Protein AF-A0AAJ5VTJ0-F1 (afdb_monomer_lite)

pLDDT: mean 70.43, std 20.11, range [32.53, 96.56]

Organism: NCBI:txid3121372

Foldseek 3Di:
DDPVVVVLVVLVVQLVPDPALLSLVVSLVVLVVQLVVCVVVVPLLSNLSSLLSNLSSLQVNLVVVVVCVVVVLEDPDDDPPPVPPPPPDPPPPDDDDPPPCSPRDYCVNSPHDPVSNVSSNVSNVDDPVRNVVVSVVVSCCSVVPPDPPPPVPPPPPDDDDPPDPPPPDQDPLRVLVVLVVVVLVCVVVVNPPDVVSLVVCVVSQQWDDDPPDTHGHPVSCVSCPPNSVVSVCVVVVPDPPPVDDDDDDDDDDDDDDDDDDDDDDDDDDDPPPPPDPDQDDQADLVVLLVLLLVQLPDVVRHDLQVSCVVRSNHPPSVSSVVSCVVVVVPPVVVVVVVVVVVVVVVVVVVVVVVD

Radius of gyration: 32.46 Å; chains: 1; bounding box: 54×97×80 Å

Structure (mmCIF, N/CA/C/O backbone):
data_AF-A0AAJ5VTJ0-F1
#
_entry.id   AF-A0AAJ5VTJ0-F1
#
loop_
_atom_site.group_PDB
_atom_site.id
_atom_site.type_symbol
_atom_site.label_atom_id
_atom_site.label_alt_id
_atom_site.label_comp_id
_atom_site.label_asym_id
_atom_site.label_entity_id
_atom_site.label_seq_id
_atom_site.pdbx_PDB_ins_code
_atom_site.Cartn_x
_atom_site.Cartn_y
_atom_site.Cartn_z
_atom_site.occupancy
_atom_site.B_iso_or_equiv
_atom_site.auth_seq_id
_atom_site.auth_comp_id
_atom_site.auth_asym_id
_atom_site.auth_atom_id
_atom_site.pdbx_PDB_model_num
ATOM 1 N N . MET A 1 1 ? -20.746 -19.628 -2.184 1.00 48.91 1 MET A N 1
ATOM 2 C CA . MET A 1 1 ? -19.499 -18.935 -1.799 1.00 48.91 1 MET A CA 1
ATOM 3 C C . MET A 1 1 ? -19.874 -17.629 -1.126 1.00 48.91 1 MET A C 1
ATOM 5 O O . MET A 1 1 ? -20.786 -16.977 -1.619 1.00 48.91 1 MET A O 1
ATOM 9 N N . SER A 1 2 ? -19.251 -17.275 -0.000 1.00 67.88 2 SER A N 1
ATOM 10 C CA . SER A 1 2 ? -19.427 -15.939 0.580 1.00 67.88 2 SER A CA 1
ATOM 11 C C . SER A 1 2 ? -18.757 -14.893 -0.318 1.00 67.88 2 SER A C 1
ATOM 13 O O . SER A 1 2 ? -17.756 -15.185 -0.972 1.00 67.88 2 SER A O 1
ATOM 15 N N . THR A 1 3 ? -19.315 -13.686 -0.370 1.00 74.81 3 THR A N 1
ATOM 16 C CA . THR A 1 3 ? -18.855 -12.580 -1.231 1.00 74.81 3 THR A CA 1
ATOM 17 C C . THR A 1 3 ? -17.382 -12.218 -1.007 1.00 74.81 3 THR A C 1
ATOM 19 O O . THR A 1 3 ? -16.673 -11.930 -1.962 1.00 74.81 3 THR A O 1
ATOM 22 N N . GLU A 1 4 ? -16.894 -12.308 0.230 1.00 72.12 4 GLU A N 1
ATOM 23 C CA . GLU A 1 4 ? -15.489 -12.058 0.591 1.00 72.12 4 GLU A CA 1
ATOM 24 C C . GLU A 1 4 ? -14.503 -13.028 -0.071 1.00 72.12 4 GLU A C 1
ATOM 26 O O . GLU A 1 4 ? -13.467 -12.601 -0.574 1.00 72.12 4 GLU A O 1
ATOM 31 N N . LEU A 1 5 ? -14.825 -14.329 -0.088 1.00 74.19 5 LEU A N 1
ATOM 32 C CA . LEU A 1 5 ? -13.958 -15.337 -0.705 1.00 74.19 5 LEU A CA 1
ATOM 33 C C . LEU A 1 5 ? -13.878 -15.114 -2.218 1.00 74.19 5 LEU A C 1
ATOM 35 O O . LEU A 1 5 ? -12.794 -15.170 -2.785 1.00 74.19 5 LEU A O 1
ATOM 39 N N . ALA A 1 6 ? -15.002 -14.752 -2.843 1.00 78.62 6 ALA A N 1
ATOM 40 C CA . ALA A 1 6 ? -15.041 -14.429 -4.265 1.00 78.62 6 ALA A CA 1
ATOM 41 C C . ALA A 1 6 ? -14.176 -13.203 -4.616 1.00 78.62 6 ALA A C 1
ATOM 43 O O . ALA A 1 6 ? -13.497 -13.205 -5.638 1.00 78.62 6 ALA A O 1
ATOM 44 N N . LEU A 1 7 ? -14.159 -12.167 -3.767 1.00 80.38 7 L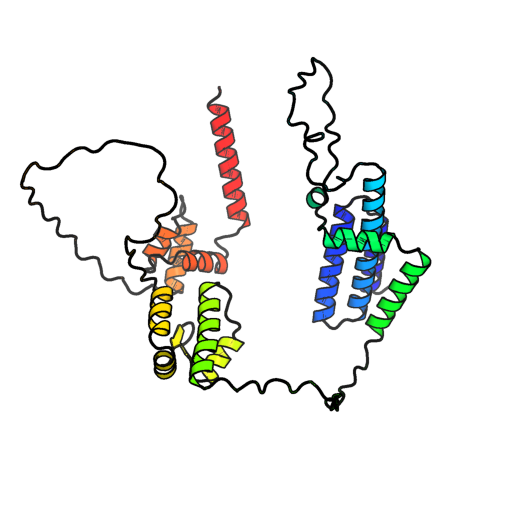EU A N 1
ATOM 45 C CA . LEU A 1 7 ? -13.312 -10.987 -3.977 1.00 80.38 7 LEU A CA 1
ATOM 46 C C . LEU A 1 7 ? -11.821 -11.305 -3.820 1.00 80.38 7 LEU A C 1
ATOM 48 O O . LEU A 1 7 ? -11.000 -10.795 -4.582 1.00 80.38 7 LEU A O 1
ATOM 52 N N . PHE A 1 8 ? -11.469 -12.147 -2.848 1.00 85.81 8 PHE A N 1
ATOM 53 C CA . PHE A 1 8 ? -10.091 -12.588 -2.650 1.00 85.81 8 PHE A CA 1
ATOM 54 C C . PHE A 1 8 ? -9.584 -13.435 -3.823 1.00 85.81 8 PHE A C 1
ATOM 56 O O . PHE A 1 8 ? -8.496 -13.175 -4.341 1.00 85.81 8 PHE A O 1
ATOM 63 N N . ASP A 1 9 ? -10.381 -14.398 -4.286 1.00 88.12 9 ASP A N 1
ATOM 64 C CA . ASP A 1 9 ? -10.035 -15.232 -5.438 1.00 88.12 9 ASP A CA 1
ATOM 65 C C . ASP A 1 9 ? -9.904 -14.383 -6.712 1.00 88.12 9 ASP A C 1
ATOM 67 O O . ASP A 1 9 ? -8.896 -14.480 -7.413 1.00 88.12 9 ASP A O 1
ATOM 71 N N . HIS A 1 10 ? -10.827 -13.442 -6.938 1.00 90.81 10 HIS A N 1
ATOM 72 C CA . HIS A 1 10 ? -10.733 -12.483 -8.040 1.00 90.81 10 HIS A CA 1
ATOM 73 C C . HIS A 1 10 ? -9.461 -11.622 -7.964 1.00 90.81 10 HIS A C 1
ATOM 75 O O . HIS A 1 10 ? -8.819 -11.363 -8.979 1.00 90.81 10 HIS A O 1
ATOM 81 N N . ALA A 1 11 ? -9.042 -11.189 -6.769 1.00 88.00 11 ALA A N 1
ATOM 82 C CA . ALA A 1 11 ? -7.793 -10.444 -6.604 1.00 88.00 11 ALA A CA 1
ATOM 83 C C . ALA A 1 11 ? -6.558 -11.292 -6.956 1.00 88.00 11 ALA A C 1
ATOM 85 O O . ALA A 1 11 ? -5.601 -10.773 -7.535 1.00 88.00 11 ALA A O 1
ATOM 86 N N . LYS A 1 12 ? -6.573 -12.597 -6.649 1.00 92.44 12 LYS A N 1
ATOM 87 C CA . LYS A 1 12 ? -5.507 -13.528 -7.051 1.00 92.44 12 LYS A CA 1
ATOM 88 C C . LYS A 1 12 ? -5.476 -13.732 -8.562 1.00 92.44 12 LYS A C 1
ATOM 90 O O . LYS A 1 12 ? -4.393 -13.714 -9.141 1.00 92.44 12 LYS A O 1
ATOM 95 N N . GLU A 1 13 ? -6.636 -13.898 -9.189 1.00 92.94 13 GLU A N 1
ATOM 96 C CA . GLU A 1 13 ? -6.764 -14.030 -10.643 1.00 92.94 13 GLU A CA 1
ATOM 97 C C . GLU A 1 13 ? -6.296 -12.763 -11.364 1.00 92.94 13 GLU A C 1
ATOM 99 O O . GLU A 1 13 ? -5.458 -12.841 -12.262 1.00 92.94 13 GLU A O 1
ATOM 104 N N . ALA A 1 14 ? -6.745 -11.589 -10.913 1.00 92.50 14 ALA A N 1
ATOM 105 C CA . ALA A 1 14 ? -6.300 -10.302 -11.438 1.00 92.50 14 ALA A CA 1
ATOM 106 C C . ALA A 1 14 ? -4.781 -10.131 -11.289 1.00 92.50 14 ALA A C 1
ATOM 108 O O . ALA A 1 14 ? -4.104 -9.701 -12.223 1.00 92.50 14 ALA A O 1
ATOM 109 N N . LEU A 1 15 ? -4.219 -10.525 -10.139 1.00 93.50 15 LEU A N 1
ATOM 110 C CA . LEU A 1 15 ? -2.776 -10.472 -9.936 1.00 93.50 15 LEU A CA 1
ATOM 111 C C . LEU A 1 15 ? -2.038 -11.438 -10.860 1.00 93.50 15 LEU A C 1
ATOM 113 O O . LEU A 1 15 ? -0.977 -11.079 -11.360 1.00 93.50 15 LEU A O 1
ATOM 117 N N . ALA A 1 16 ? -2.563 -12.638 -11.102 1.00 92.50 16 ALA A N 1
ATOM 118 C CA . ALA A 1 16 ? -1.975 -13.592 -12.038 1.00 92.50 16 ALA A CA 1
ATOM 119 C C . ALA A 1 16 ? -2.013 -13.063 -13.482 1.00 92.50 16 ALA A C 1
ATOM 121 O O . ALA A 1 16 ? -1.006 -13.176 -14.182 1.00 92.50 16 ALA A O 1
ATOM 122 N N . ALA A 1 17 ? -3.110 -12.412 -13.877 1.00 92.50 17 ALA A N 1
ATOM 123 C CA . ALA A 1 17 ? -3.314 -11.844 -15.208 1.00 92.50 17 ALA A CA 1
ATOM 124 C C . ALA A 1 17 ? -2.518 -10.555 -15.481 1.00 92.50 17 ALA A C 1
ATOM 126 O O . ALA A 1 17 ? -2.237 -10.270 -16.638 1.00 92.50 17 ALA A O 1
ATOM 127 N N . ALA A 1 18 ? -2.131 -9.794 -14.449 1.00 93.56 18 ALA A N 1
ATOM 128 C CA . ALA A 1 18 ? -1.399 -8.535 -14.617 1.00 93.56 18 ALA A CA 1
ATOM 129 C C . ALA A 1 18 ? -0.081 -8.727 -15.395 1.00 93.56 18 ALA A C 1
ATOM 131 O O . ALA A 1 18 ? 0.763 -9.533 -15.000 1.00 93.56 18 ALA A O 1
ATOM 132 N N . VAL A 1 19 ? 0.132 -7.982 -16.475 1.00 91.75 19 VAL A N 1
ATOM 133 C CA . VAL A 1 19 ? 1.361 -8.059 -17.295 1.00 91.75 19 VAL A CA 1
ATOM 134 C C . VAL A 1 19 ? 2.203 -6.797 -17.132 1.00 91.75 19 VAL A C 1
ATOM 136 O O . VAL A 1 19 ? 3.405 -6.812 -17.395 1.00 91.75 19 VAL A O 1
ATOM 139 N N . ARG A 1 20 ? 1.599 -5.705 -16.656 1.00 91.25 20 ARG A N 1
ATOM 140 C CA . ARG A 1 20 ? 2.258 -4.409 -16.509 1.00 91.25 20 ARG A CA 1
ATOM 141 C C . ARG A 1 20 ? 2.552 -4.046 -15.050 1.00 91.25 20 ARG A C 1
ATOM 143 O O . ARG A 1 20 ? 1.914 -4.526 -14.114 1.00 91.25 20 ARG A O 1
ATOM 150 N N . PHE A 1 21 ? 3.547 -3.176 -14.858 1.00 92.44 21 PHE A N 1
ATOM 151 C CA . PHE A 1 21 ? 3.988 -2.720 -13.533 1.00 92.44 21 PHE A CA 1
ATOM 152 C C . PHE A 1 21 ? 2.903 -1.935 -12.778 1.00 92.44 21 PHE A C 1
ATOM 154 O O . PHE A 1 21 ? 2.713 -2.143 -11.578 1.00 92.44 21 PHE A O 1
ATOM 161 N N . ASP A 1 22 ? 2.178 -1.070 -13.486 1.00 91.31 22 ASP A N 1
ATOM 162 C CA . ASP A 1 22 ? 1.078 -0.250 -12.965 1.00 91.31 22 ASP A CA 1
ATOM 163 C C . ASP A 1 22 ? -0.102 -1.105 -12.479 1.00 91.31 22 ASP A C 1
ATOM 165 O O . ASP A 1 22 ? -0.648 -0.848 -11.407 1.00 91.31 22 ASP A O 1
ATOM 169 N N . GLU A 1 23 ? -0.448 -2.170 -13.204 1.00 92.88 23 GLU A N 1
ATOM 170 C CA . GLU A 1 23 ? -1.486 -3.130 -12.806 1.00 92.88 23 GLU A CA 1
ATOM 171 C C . GLU A 1 23 ? -1.137 -3.821 -11.480 1.00 92.88 23 GLU A C 1
ATOM 173 O O . GLU A 1 23 ? -1.940 -3.829 -10.542 1.00 92.88 23 GLU A O 1
ATOM 178 N N . VAL A 1 24 ? 0.089 -4.348 -11.362 1.00 95.62 24 VAL A N 1
ATOM 179 C CA . VAL A 1 24 ? 0.566 -4.992 -10.125 1.00 95.62 24 VAL A CA 1
ATOM 180 C C . VAL A 1 24 ? 0.573 -3.998 -8.962 1.00 95.62 24 VAL A C 1
ATOM 182 O O . VAL A 1 24 ? 0.168 -4.336 -7.845 1.00 95.62 24 VAL A O 1
ATOM 185 N N . GLN A 1 25 ? 0.996 -2.756 -9.210 1.00 93.75 25 GLN A N 1
ATOM 186 C CA . GLN A 1 25 ? 1.012 -1.709 -8.194 1.00 93.75 25 GLN A CA 1
ATOM 187 C C . GLN A 1 25 ? -0.396 -1.289 -7.758 1.00 93.75 25 GLN A C 1
ATOM 189 O O . GLN A 1 25 ? -0.621 -1.078 -6.562 1.00 93.75 25 GLN A O 1
ATOM 194 N N . SER A 1 26 ? -1.343 -1.199 -8.690 1.00 94.38 26 SER A N 1
ATOM 195 C CA . SER A 1 26 ? -2.745 -0.890 -8.404 1.00 94.38 26 SER A CA 1
ATOM 196 C C . SER A 1 26 ? -3.363 -1.948 -7.486 1.00 94.38 26 SER A C 1
ATOM 198 O O . SER A 1 26 ? -3.898 -1.615 -6.425 1.00 94.38 26 SER A O 1
ATOM 200 N N . ILE A 1 27 ? -3.170 -3.234 -7.806 1.00 95.25 27 ILE A N 1
ATOM 201 C CA . ILE A 1 27 ? -3.651 -4.359 -6.987 1.00 95.25 27 ILE A CA 1
ATOM 202 C C . ILE A 1 27 ? -3.010 -4.340 -5.594 1.00 95.25 27 ILE A C 1
ATOM 204 O O . ILE A 1 27 ? -3.706 -4.465 -4.584 1.00 95.25 27 ILE A O 1
ATOM 208 N N . ARG A 1 28 ? -1.688 -4.133 -5.515 1.00 95.81 28 ARG A N 1
ATOM 209 C CA . ARG A 1 28 ? -0.970 -4.007 -4.237 1.00 95.81 28 ARG A CA 1
ATOM 210 C C . ARG A 1 28 ? -1.532 -2.866 -3.388 1.00 95.81 28 ARG A C 1
ATOM 212 O O . ARG A 1 28 ? -1.761 -3.056 -2.197 1.00 95.81 28 ARG A O 1
ATOM 219 N N . SER A 1 29 ? -1.759 -1.702 -3.989 1.00 95.06 29 SER A N 1
ATOM 220 C CA . SER A 1 29 ? -2.259 -0.512 -3.291 1.00 95.06 29 SER A CA 1
ATOM 221 C C . SER A 1 29 ? -3.693 -0.714 -2.794 1.00 95.06 29 SER A C 1
ATOM 223 O O . SER A 1 29 ? -4.004 -0.360 -1.658 1.00 95.06 29 SER A O 1
ATOM 225 N N . ALA A 1 30 ? -4.553 -1.355 -3.593 1.00 94.12 30 ALA A N 1
ATOM 226 C CA . ALA A 1 30 ? -5.897 -1.748 -3.172 1.00 94.12 30 ALA A CA 1
ATOM 227 C C . ALA A 1 30 ? -5.858 -2.735 -1.990 1.00 94.12 30 ALA A C 1
ATOM 229 O O . ALA A 1 30 ? -6.611 -2.589 -1.027 1.00 94.12 30 ALA A O 1
ATOM 230 N N . ALA A 1 31 ? -4.931 -3.697 -2.005 1.00 94.75 31 ALA A N 1
ATOM 231 C CA . ALA A 1 31 ? -4.741 -4.622 -0.893 1.00 94.75 31 ALA A CA 1
ATOM 232 C C . ALA A 1 31 ? -4.182 -3.928 0.368 1.00 94.75 31 ALA A C 1
ATOM 234 O O . ALA A 1 31 ? -4.598 -4.247 1.481 1.00 94.75 31 ALA A O 1
ATOM 235 N N . GLU A 1 32 ? -3.293 -2.936 0.236 1.00 96.25 32 GLU A N 1
ATOM 236 C CA . GLU A 1 32 ? -2.837 -2.111 1.369 1.00 96.25 32 GLU A CA 1
ATOM 237 C C . GLU A 1 32 ? -3.994 -1.333 2.012 1.00 96.25 32 GLU A C 1
ATOM 239 O O . GLU A 1 32 ? -4.108 -1.311 3.242 1.00 96.25 32 GLU A O 1
ATOM 244 N N . GLN A 1 33 ? -4.891 -0.768 1.199 1.00 95.44 33 GLN A N 1
ATOM 245 C CA . GLN A 1 33 ? -6.113 -0.123 1.685 1.00 95.44 33 GLN A CA 1
ATOM 246 C C . GLN A 1 33 ? -7.020 -1.130 2.402 1.00 95.44 33 GLN A C 1
ATOM 248 O O . GLN A 1 33 ? -7.423 -0.889 3.540 1.00 95.44 33 GLN A O 1
ATOM 253 N N . ALA A 1 34 ? -7.277 -2.292 1.794 1.00 92.69 34 ALA A N 1
ATOM 254 C CA . ALA A 1 34 ? -8.071 -3.359 2.402 1.00 92.69 34 ALA A CA 1
ATOM 255 C C . ALA A 1 34 ? -7.497 -3.803 3.757 1.00 92.69 34 ALA A C 1
ATOM 257 O O . ALA A 1 34 ? -8.237 -3.947 4.728 1.00 92.69 34 ALA A O 1
ATOM 258 N N . LYS A 1 35 ? -6.169 -3.934 3.869 1.00 94.38 35 LYS A N 1
ATOM 259 C CA . LYS A 1 35 ? -5.486 -4.253 5.130 1.00 94.38 35 LYS A CA 1
ATOM 260 C C . LYS A 1 35 ? -5.685 -3.167 6.190 1.00 94.38 35 LYS A C 1
ATOM 262 O O . LYS A 1 35 ? -5.868 -3.487 7.367 1.00 94.38 35 LYS A O 1
ATOM 267 N N . ALA A 1 36 ? -5.626 -1.894 5.801 1.00 95.62 36 ALA A N 1
ATOM 268 C CA . ALA A 1 36 ? -5.857 -0.777 6.713 1.00 95.62 36 ALA A CA 1
ATOM 269 C C . ALA A 1 36 ? -7.300 -0.779 7.242 1.00 95.62 36 ALA A C 1
ATOM 271 O O . ALA A 1 36 ? -7.503 -0.681 8.454 1.00 95.62 36 ALA A O 1
ATOM 272 N N . TYR A 1 37 ? -8.287 -0.990 6.367 1.00 91.81 37 TYR A N 1
ATOM 273 C CA . TYR A 1 37 ? -9.689 -1.140 6.766 1.00 91.81 37 TYR A CA 1
ATOM 274 C C . TYR A 1 37 ? -9.905 -2.354 7.670 1.00 91.81 37 TYR A C 1
ATOM 276 O O . TYR A 1 37 ? -10.509 -2.218 8.732 1.00 91.81 37 TYR A O 1
ATOM 284 N N . ALA A 1 38 ? -9.332 -3.507 7.320 1.00 91.88 38 ALA A N 1
ATOM 285 C CA . ALA A 1 38 ? -9.389 -4.718 8.132 1.00 91.88 38 ALA A CA 1
ATOM 286 C C . ALA A 1 38 ? -8.819 -4.495 9.543 1.00 91.88 38 ALA A C 1
ATOM 288 O O . ALA A 1 38 ? -9.363 -4.981 10.533 1.00 91.88 38 ALA A O 1
ATOM 289 N N . ARG A 1 39 ? -7.752 -3.692 9.666 1.00 92.44 39 ARG A N 1
ATOM 290 C CA . ARG A 1 39 ? -7.183 -3.305 10.964 1.00 92.44 39 ARG A CA 1
ATOM 291 C C . ARG A 1 39 ? -8.141 -2.460 11.799 1.00 92.44 39 ARG A C 1
ATOM 293 O O . ARG A 1 39 ? -8.231 -2.692 13.003 1.00 92.44 39 ARG A O 1
ATOM 300 N N . ILE A 1 40 ? -8.837 -1.506 11.184 1.00 91.69 40 ILE A N 1
ATOM 301 C CA . ILE A 1 40 ? -9.833 -0.664 11.865 1.00 91.69 40 ILE A CA 1
ATOM 302 C C . ILE A 1 40 ? -11.039 -1.515 12.291 1.00 91.69 40 ILE A C 1
ATOM 304 O O . ILE A 1 40 ? -11.467 -1.438 13.440 1.00 91.69 40 ILE A O 1
ATOM 308 N N . ALA A 1 41 ? -11.522 -2.383 11.400 1.00 91.00 41 ALA A N 1
ATOM 309 C CA . ALA A 1 41 ? -12.643 -3.292 11.640 1.00 91.00 41 ALA A CA 1
ATOM 310 C C . ALA A 1 41 ? -12.305 -4.476 12.568 1.00 91.00 41 ALA A C 1
ATOM 312 O O . ALA A 1 41 ? -13.199 -5.216 12.967 1.00 91.00 41 ALA A O 1
ATOM 313 N N . ARG A 1 42 ? -11.022 -4.662 12.921 1.00 91.38 42 ARG A N 1
ATOM 314 C CA . ARG A 1 42 ? -10.495 -5.833 13.648 1.00 91.38 42 ARG A CA 1
ATOM 315 C C . ARG A 1 42 ? -10.803 -7.171 12.961 1.00 91.38 42 ARG A C 1
ATOM 317 O O . ARG A 1 42 ? -10.838 -8.211 13.616 1.00 91.38 42 ARG A O 1
ATOM 324 N N . ASP A 1 43 ? -10.956 -7.154 11.642 1.00 91.88 43 ASP A N 1
ATOM 325 C CA . ASP A 1 43 ? -11.144 -8.351 10.831 1.00 91.88 43 ASP A CA 1
ATOM 326 C C . ASP A 1 43 ? -9.782 -8.967 10.488 1.00 91.88 43 ASP A C 1
ATOM 328 O O . ASP A 1 43 ? -9.053 -8.500 9.611 1.00 91.88 43 ASP A O 1
ATOM 332 N N . ARG A 1 44 ? -9.409 -10.035 11.199 1.00 90.31 44 ARG A N 1
ATOM 333 C CA . ARG A 1 44 ? -8.137 -10.733 10.959 1.00 90.31 44 ARG A CA 1
ATOM 334 C C . ARG A 1 44 ? -8.122 -11.539 9.673 1.00 90.31 44 ARG A C 1
ATOM 336 O O . ARG A 1 44 ? -7.047 -11.709 9.105 1.00 90.31 44 ARG A O 1
ATOM 343 N N . LYS A 1 45 ? -9.272 -12.041 9.227 1.00 92.12 45 LYS A N 1
ATOM 344 C CA . LYS A 1 45 ? -9.347 -12.842 8.008 1.00 92.12 45 LYS A CA 1
ATOM 345 C C . LYS A 1 45 ? -9.076 -11.946 6.807 1.00 92.12 45 LYS A C 1
ATOM 347 O O . LYS A 1 45 ? -8.136 -12.213 6.066 1.00 92.12 45 LYS A O 1
ATOM 352 N N . MET A 1 46 ? -9.776 -10.815 6.723 1.00 91.19 46 MET A N 1
ATOM 353 C CA . MET A 1 46 ? -9.533 -9.802 5.696 1.00 91.19 46 MET A CA 1
ATOM 354 C C . MET A 1 46 ? -8.102 -9.246 5.771 1.00 91.19 46 MET A C 1
ATOM 356 O O . MET A 1 46 ? -7.474 -8.996 4.744 1.00 91.19 46 MET A O 1
ATOM 360 N N . MET A 1 47 ? -7.540 -9.097 6.976 1.00 93.12 47 MET A N 1
ATOM 361 C CA . MET A 1 47 ? -6.150 -8.664 7.151 1.00 93.12 47 MET A CA 1
ATOM 362 C C . MET A 1 47 ? -5.142 -9.694 6.623 1.00 93.12 47 MET A C 1
ATOM 364 O O . MET A 1 47 ? -4.155 -9.309 5.993 1.00 93.12 47 MET A O 1
ATOM 368 N N . ALA A 1 48 ? -5.379 -10.984 6.879 1.00 93.88 48 ALA A N 1
ATOM 369 C CA . ALA A 1 48 ? -4.544 -12.081 6.404 1.00 93.88 48 ALA A CA 1
ATOM 370 C C . ALA A 1 48 ? -4.636 -12.229 4.875 1.00 93.88 48 ALA A C 1
ATOM 372 O O . ALA A 1 48 ? -3.601 -12.312 4.214 1.00 93.88 48 ALA A O 1
ATOM 373 N N . ASP A 1 49 ? -5.849 -12.154 4.322 1.00 94.00 49 ASP A N 1
ATOM 374 C CA . ASP A 1 49 ? -6.124 -12.163 2.881 1.00 94.00 49 ASP A CA 1
ATOM 375 C C . ASP A 1 49 ? -5.409 -11.003 2.173 1.00 94.00 49 ASP A C 1
ATOM 377 O O . ASP A 1 49 ? -4.625 -11.211 1.247 1.00 94.00 49 ASP A O 1
ATOM 381 N N . ALA A 1 50 ? -5.585 -9.773 2.660 1.00 94.62 50 ALA A N 1
ATOM 382 C CA . ALA A 1 50 ? -4.920 -8.603 2.097 1.00 94.62 50 ALA A CA 1
ATOM 383 C C . ALA A 1 50 ? -3.387 -8.700 2.190 1.00 94.62 50 ALA A C 1
ATOM 385 O O . ALA A 1 50 ? -2.676 -8.339 1.252 1.00 94.62 50 ALA A O 1
ATOM 386 N N . GLN A 1 51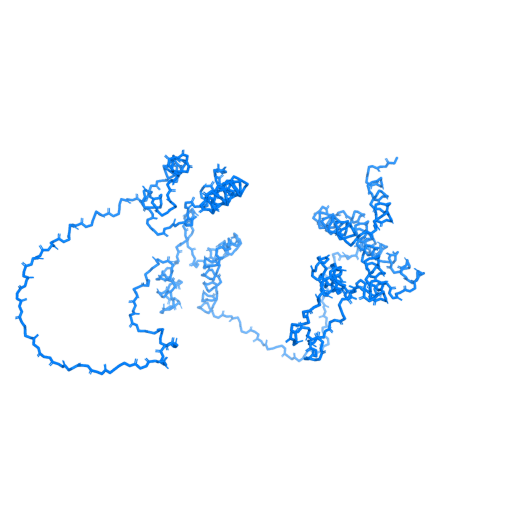 ? -2.851 -9.213 3.302 1.00 95.88 51 GLN A N 1
ATOM 387 C CA . GLN A 1 51 ? -1.410 -9.395 3.476 1.00 95.88 51 GLN A CA 1
ATOM 388 C C . GLN A 1 51 ? -0.821 -10.425 2.504 1.00 95.88 51 GLN A C 1
ATOM 390 O O . GLN A 1 51 ? 0.291 -10.224 2.014 1.00 95.88 51 GLN A O 1
ATOM 395 N N . GLU A 1 52 ? -1.557 -11.494 2.210 1.00 95.88 52 GLU A N 1
ATOM 396 C CA . GLU A 1 52 ? -1.178 -12.491 1.209 1.00 95.88 52 GLU A CA 1
ATOM 397 C C . GLU A 1 52 ? -1.133 -11.886 -0.201 1.00 95.88 52 GLU A C 1
ATOM 399 O O . GLU A 1 52 ? -0.141 -12.071 -0.909 1.00 95.88 52 GLU A O 1
ATOM 404 N N . ILE A 1 53 ? -2.143 -11.093 -0.587 1.00 96.44 53 ILE A N 1
ATOM 405 C CA . ILE A 1 53 ? -2.153 -10.393 -1.883 1.00 96.44 53 ILE A CA 1
ATOM 406 C C . ILE A 1 53 ? -0.973 -9.423 -1.997 1.00 96.44 53 ILE A C 1
ATOM 408 O O . ILE A 1 53 ? -0.283 -9.428 -3.015 1.00 96.44 53 ILE A O 1
ATOM 412 N N . ILE A 1 54 ? -0.689 -8.635 -0.952 1.00 96.25 54 ILE A N 1
ATOM 413 C CA . ILE A 1 54 ? 0.458 -7.711 -0.941 1.00 96.25 54 ILE A CA 1
ATOM 414 C C . ILE A 1 54 ? 1.767 -8.480 -1.144 1.00 96.25 54 ILE A C 1
ATOM 416 O O . ILE A 1 54 ? 2.574 -8.090 -1.984 1.00 96.25 54 ILE A O 1
ATOM 420 N N . ALA A 1 55 ? 1.977 -9.576 -0.408 1.00 96.12 55 ALA A N 1
ATOM 421 C CA . ALA A 1 55 ? 3.203 -10.366 -0.508 1.00 96.12 55 ALA A CA 1
ATOM 422 C C . ALA A 1 55 ? 3.395 -10.951 -1.916 1.00 96.12 55 ALA A C 1
ATOM 424 O O . ALA A 1 55 ? 4.486 -10.865 -2.481 1.00 96.12 55 ALA A O 1
ATOM 425 N N . ARG A 1 56 ? 2.330 -11.496 -2.515 1.00 96.50 56 ARG A N 1
ATOM 426 C CA . ARG A 1 56 ? 2.376 -12.027 -3.885 1.00 96.50 56 ARG A CA 1
ATOM 427 C C . ARG A 1 56 ? 2.585 -10.933 -4.927 1.00 96.50 56 ARG A C 1
ATOM 429 O O . ARG A 1 56 ? 3.359 -11.134 -5.861 1.00 96.50 56 ARG A O 1
ATOM 436 N N . ALA A 1 57 ? 1.954 -9.772 -4.758 1.00 96.56 57 ALA A N 1
ATOM 437 C CA . ALA A 1 57 ? 2.137 -8.639 -5.657 1.00 96.56 57 ALA A CA 1
ATOM 438 C C . ALA A 1 57 ? 3.573 -8.104 -5.603 1.00 96.56 57 ALA A C 1
ATOM 440 O O . ALA A 1 57 ? 4.173 -7.856 -6.645 1.00 96.56 57 ALA A O 1
ATOM 441 N N . GLU A 1 58 ? 4.164 -8.003 -4.408 1.00 95.94 58 GLU A N 1
ATOM 442 C CA . GLU A 1 58 ? 5.572 -7.625 -4.243 1.00 95.94 58 GLU A CA 1
ATOM 443 C C . GLU A 1 58 ? 6.517 -8.646 -4.887 1.00 95.94 58 GLU A C 1
ATOM 445 O O . GLU A 1 58 ? 7.471 -8.251 -5.559 1.00 95.94 58 GLU A O 1
ATOM 450 N N . ARG A 1 59 ? 6.239 -9.949 -4.762 1.00 96.00 59 ARG A N 1
ATOM 451 C CA . ARG A 1 59 ? 7.033 -10.983 -5.437 1.00 96.00 59 ARG A CA 1
ATOM 452 C C . ARG A 1 59 ? 6.946 -10.875 -6.956 1.00 96.00 59 ARG A C 1
ATOM 454 O O . ARG A 1 59 ? 7.982 -10.842 -7.616 1.00 96.00 59 ARG A O 1
ATOM 461 N N . LYS A 1 60 ? 5.732 -10.777 -7.507 1.00 95.69 60 LYS A N 1
ATOM 462 C CA . LYS A 1 60 ? 5.514 -10.631 -8.953 1.00 95.69 60 LYS A CA 1
ATOM 463 C C . LYS A 1 60 ? 6.207 -9.382 -9.494 1.00 95.69 60 LYS A C 1
ATOM 465 O O . LYS A 1 60 ? 6.935 -9.465 -10.480 1.00 95.69 60 LYS A O 1
ATOM 470 N N . LEU A 1 61 ? 6.070 -8.259 -8.789 1.00 95.00 61 LEU A N 1
ATOM 471 C CA . LEU A 1 61 ? 6.775 -7.021 -9.104 1.00 95.00 61 LEU A CA 1
ATOM 472 C C . LEU A 1 61 ? 8.296 -7.233 -9.138 1.00 95.00 61 LEU A C 1
ATOM 474 O O . LEU A 1 61 ? 8.970 -6.770 -10.053 1.00 95.00 61 LEU A O 1
ATOM 478 N N . GLY A 1 62 ? 8.846 -7.962 -8.166 1.00 94.38 62 GLY A N 1
ATOM 479 C CA . GLY A 1 62 ? 10.270 -8.279 -8.101 1.00 94.38 62 GLY A CA 1
ATOM 480 C C . GLY A 1 62 ? 10.765 -9.128 -9.270 1.00 94.38 62 GLY A C 1
ATOM 481 O O . GLY A 1 62 ? 11.846 -8.857 -9.793 1.00 94.38 62 GLY A O 1
ATOM 482 N N . ILE A 1 63 ? 9.973 -10.114 -9.703 1.00 94.88 63 ILE A N 1
ATOM 483 C CA . ILE A 1 63 ? 10.271 -10.948 -10.877 1.00 94.88 63 ILE A CA 1
ATOM 484 C C . ILE A 1 63 ? 10.318 -10.070 -12.132 1.00 94.88 63 ILE A C 1
ATOM 486 O O . ILE A 1 63 ? 11.317 -10.088 -12.849 1.00 94.88 63 ILE A O 1
ATOM 490 N N . MET A 1 64 ? 9.300 -9.228 -12.340 1.00 94.12 64 MET A N 1
ATOM 491 C CA . MET A 1 64 ? 9.233 -8.313 -13.487 1.00 94.12 64 MET A CA 1
ATOM 492 C C . MET A 1 64 ? 10.397 -7.314 -13.500 1.00 94.12 64 MET A C 1
ATOM 494 O O . MET A 1 64 ? 10.998 -7.068 -14.541 1.00 94.12 64 MET A O 1
ATOM 498 N N . LEU A 1 65 ? 10.769 -6.766 -12.338 1.00 93.06 65 LEU A N 1
ATOM 499 C CA . LEU A 1 65 ? 11.911 -5.855 -12.217 1.00 93.06 65 LEU A CA 1
ATOM 500 C C . LEU A 1 65 ? 13.243 -6.546 -12.524 1.00 93.06 65 LEU A C 1
ATOM 502 O O . LEU A 1 65 ? 14.130 -5.936 -13.117 1.00 93.06 65 LEU A O 1
ATOM 506 N N . ARG A 1 66 ? 13.409 -7.805 -12.102 1.00 91.62 66 ARG A N 1
ATOM 507 C CA . ARG A 1 66 ? 14.611 -8.596 -12.396 1.00 91.62 66 ARG A CA 1
ATOM 508 C C . ARG A 1 66 ? 14.703 -8.942 -13.877 1.00 91.62 66 ARG A C 1
ATOM 510 O O . ARG A 1 66 ? 15.790 -8.819 -14.432 1.00 91.62 66 ARG A O 1
ATOM 517 N N . GLN A 1 67 ? 13.583 -9.296 -14.503 1.00 91.69 67 GLN A N 1
ATOM 518 C CA . GLN A 1 67 ? 13.506 -9.530 -15.943 1.00 91.69 67 GLN A CA 1
ATOM 519 C C . GLN A 1 67 ? 13.858 -8.258 -16.724 1.00 91.69 67 GLN A C 1
ATOM 521 O O . GLN A 1 67 ? 14.820 -8.266 -17.480 1.00 91.69 67 GLN A O 1
ATOM 526 N N . ALA A 1 68 ? 13.205 -7.128 -16.428 1.00 88.69 68 ALA A N 1
ATOM 527 C CA . ALA A 1 68 ? 13.505 -5.845 -17.071 1.00 88.69 68 ALA A CA 1
ATOM 528 C C . ALA A 1 68 ? 14.967 -5.399 -16.878 1.00 88.69 68 ALA A C 1
ATOM 530 O O . ALA A 1 68 ? 15.557 -4.774 -17.757 1.00 88.69 68 ALA A O 1
ATOM 531 N N . LYS A 1 69 ? 15.579 -5.731 -15.733 1.00 87.69 69 LYS A N 1
ATOM 532 C CA . LYS A 1 69 ? 17.009 -5.497 -15.493 1.00 87.69 69 LYS A CA 1
ATOM 533 C C . LYS A 1 69 ? 17.904 -6.425 -16.324 1.00 87.69 69 LYS A C 1
ATOM 535 O O . LYS A 1 69 ? 18.948 -5.973 -16.785 1.00 87.69 69 LYS A O 1
ATOM 540 N N . GLY A 1 70 ? 17.524 -7.693 -16.485 1.00 86.19 70 GLY A N 1
ATOM 541 C CA . GLY A 1 70 ? 18.223 -8.663 -17.335 1.00 86.19 70 GLY A CA 1
ATOM 542 C C . GLY A 1 70 ? 18.171 -8.287 -18.817 1.00 86.19 70 GLY A C 1
ATOM 543 O O . GLY A 1 70 ? 19.184 -8.388 -19.499 1.00 86.19 70 GLY A O 1
ATOM 544 N N . ASP A 1 71 ? 17.035 -7.749 -19.259 1.00 86.38 71 ASP A N 1
ATOM 545 C CA . ASP A 1 71 ? 16.795 -7.295 -20.635 1.00 86.38 71 ASP A CA 1
ATOM 546 C C . ASP A 1 71 ? 17.428 -5.920 -20.936 1.00 86.38 71 ASP A C 1
ATOM 548 O O . ASP A 1 71 ? 17.321 -5.407 -22.045 1.00 86.38 71 ASP A O 1
ATOM 552 N N . GLY A 1 72 ? 18.074 -5.287 -19.947 1.00 82.94 72 GLY A N 1
ATOM 553 C CA . GLY A 1 72 ? 18.698 -3.967 -20.093 1.00 82.94 72 GLY A CA 1
ATOM 554 C C . GLY A 1 72 ? 17.715 -2.791 -20.166 1.00 82.94 72 GLY A C 1
ATOM 555 O O . GLY A 1 72 ? 18.147 -1.654 -20.338 1.00 82.94 72 GLY A O 1
ATOM 556 N N . LEU A 1 73 ? 16.415 -3.040 -19.983 1.00 82.06 73 LEU A N 1
ATOM 557 C CA . LEU A 1 73 ? 15.354 -2.031 -20.048 1.00 82.06 73 LEU A CA 1
ATOM 558 C C . LEU A 1 73 ? 15.305 -1.130 -18.806 1.00 82.06 73 LEU A C 1
ATOM 560 O O . LEU A 1 73 ? 14.797 -0.014 -18.878 1.00 82.06 73 LEU A O 1
ATOM 564 N N . LEU A 1 74 ? 15.821 -1.600 -17.665 1.00 80.62 74 LEU A N 1
ATOM 565 C CA . LEU A 1 74 ? 15.856 -0.842 -16.413 1.00 80.62 74 LEU A CA 1
ATOM 566 C C . LEU A 1 74 ? 17.207 -0.138 -16.222 1.00 80.62 74 LEU A C 1
ATOM 568 O O . LEU A 1 74 ? 18.263 -0.779 -16.229 1.00 80.62 74 LEU A O 1
ATOM 572 N N . SER A 1 75 ? 17.175 1.168 -15.948 1.00 76.44 75 SER A N 1
ATOM 573 C CA . SER A 1 75 ? 18.379 1.949 -15.641 1.00 76.44 75 SER A CA 1
ATOM 574 C C . SER A 1 75 ? 19.137 1.358 -14.446 1.00 76.44 75 SER A C 1
ATOM 576 O O . SER A 1 75 ? 18.584 1.171 -13.359 1.00 76.44 75 SER A O 1
ATOM 578 N N . GLN A 1 76 ? 20.430 1.065 -14.629 1.00 63.53 76 GLN A N 1
ATOM 579 C CA . GLN A 1 76 ? 21.233 0.360 -13.621 1.00 63.53 76 GLN A CA 1
ATOM 580 C C . GLN A 1 76 ? 21.560 1.189 -12.373 1.00 63.53 76 GLN A C 1
ATOM 582 O O . GLN A 1 76 ? 22.059 0.628 -11.401 1.00 63.53 76 GLN A O 1
ATOM 587 N N . GLY A 1 77 ? 21.236 2.486 -12.360 1.00 56.22 77 GLY A N 1
ATOM 588 C CA . GLY A 1 77 ? 21.474 3.360 -11.217 1.00 56.22 77 GLY A CA 1
ATOM 589 C C . GLY A 1 77 ? 22.966 3.542 -10.927 1.00 56.22 77 GLY A C 1
ATOM 590 O O . GLY A 1 77 ? 23.607 2.733 -10.266 1.00 56.22 77 GLY A O 1
ATOM 591 N N . GLY A 1 78 ? 23.511 4.668 -11.366 1.00 50.69 78 GLY A N 1
ATOM 592 C CA . GLY A 1 78 ? 24.856 5.132 -11.047 1.00 50.69 78 GLY A CA 1
ATOM 593 C C . GLY A 1 78 ? 24.921 6.638 -11.270 1.00 50.69 78 GLY A C 1
ATOM 594 O O . GLY A 1 78 ? 24.088 7.186 -11.992 1.00 50.69 78 GLY A O 1
ATOM 595 N N . ARG A 1 79 ? 25.896 7.322 -10.655 1.00 41.88 79 ARG A N 1
ATOM 596 C CA . ARG A 1 79 ? 26.289 8.661 -11.124 1.00 41.88 79 ARG A CA 1
ATOM 597 C C . ARG A 1 79 ? 26.577 8.502 -12.621 1.00 41.88 79 ARG A C 1
ATOM 599 O O . ARG A 1 79 ? 27.286 7.543 -12.937 1.00 41.88 79 ARG A O 1
ATOM 606 N N . PRO A 1 80 ? 26.030 9.334 -13.526 1.00 42.94 80 PRO A N 1
ATOM 607 C CA . PRO A 1 80 ? 26.426 9.244 -14.922 1.00 42.94 80 PRO A CA 1
ATOM 608 C C . PRO A 1 80 ? 27.953 9.315 -14.935 1.00 42.94 80 PRO A C 1
ATOM 610 O O . PRO A 1 80 ? 28.532 10.283 -14.436 1.00 42.94 80 PRO A O 1
ATOM 613 N N . SER A 1 81 ? 28.615 8.244 -15.391 1.00 39.41 81 SER A N 1
ATOM 614 C CA . SER A 1 81 ? 29.991 8.414 -15.840 1.00 39.41 81 SER A CA 1
ATOM 615 C C . SER A 1 81 ? 29.894 9.495 -16.903 1.00 39.41 81 SER A C 1
ATOM 617 O O . SER A 1 81 ? 29.018 9.412 -17.767 1.00 39.41 81 SER A O 1
ATOM 619 N N . ALA A 1 82 ? 30.746 10.511 -16.825 1.00 45.00 82 ALA A N 1
ATOM 620 C CA . ALA A 1 82 ? 30.838 11.528 -17.865 1.0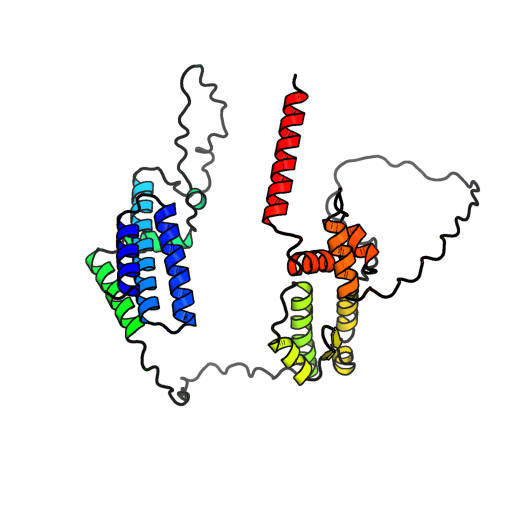0 45.00 82 ALA A CA 1
ATOM 621 C C . ALA A 1 82 ? 31.068 10.904 -19.263 1.00 45.00 82 ALA A C 1
ATOM 623 O O . ALA A 1 82 ? 30.836 11.560 -20.265 1.00 45.00 82 ALA A O 1
ATOM 624 N N . GLU A 1 83 ? 31.441 9.619 -19.339 1.00 43.06 83 GLU A N 1
ATOM 625 C CA . GLU A 1 83 ? 31.552 8.840 -20.579 1.00 43.06 83 GLU A CA 1
ATOM 626 C C . GLU A 1 83 ? 30.224 8.292 -21.135 1.00 43.06 83 GLU A C 1
ATOM 628 O O . GLU A 1 83 ? 30.209 7.800 -22.255 1.00 43.06 83 GLU A O 1
ATOM 633 N N . ARG A 1 84 ? 29.113 8.313 -20.381 1.00 42.66 84 ARG A N 1
ATOM 634 C CA . ARG A 1 84 ? 27.788 7.842 -20.855 1.00 42.66 84 ARG A CA 1
ATOM 635 C C . ARG A 1 84 ? 26.688 8.891 -20.767 1.00 42.66 84 ARG A C 1
ATOM 637 O O . ARG A 1 84 ? 25.530 8.593 -21.050 1.00 42.66 84 ARG A O 1
ATOM 644 N N . SER A 1 85 ? 27.015 10.114 -20.358 1.00 38.84 85 SER A N 1
ATOM 645 C CA . SER A 1 85 ? 26.169 11.237 -20.731 1.00 38.84 85 SER A CA 1
ATOM 646 C C . SER A 1 85 ? 26.379 11.465 -22.221 1.00 38.84 85 SER A C 1
ATOM 648 O O . SER A 1 85 ? 27.421 11.991 -22.607 1.00 38.84 85 SER A O 1
ATOM 650 N N . ASN A 1 86 ? 25.382 11.133 -23.038 1.00 44.25 86 ASN A N 1
ATOM 651 C CA . ASN A 1 86 ? 25.222 11.659 -24.398 1.00 44.25 86 ASN A CA 1
ATOM 652 C C . ASN A 1 86 ? 24.935 13.181 -24.349 1.00 44.25 86 ASN A C 1
ATOM 654 O O . ASN A 1 86 ? 23.968 13.678 -24.909 1.00 44.25 86 ASN A O 1
ATOM 658 N N . VAL A 1 87 ? 25.752 13.917 -23.593 1.00 42.25 87 VAL A N 1
ATOM 659 C CA . VAL A 1 87 ? 25.815 15.381 -23.497 1.00 42.25 87 VAL A CA 1
ATOM 660 C C . VAL A 1 87 ? 27.234 15.813 -23.886 1.00 42.25 87 VAL A C 1
ATOM 662 O O . VAL A 1 87 ? 27.830 16.708 -23.300 1.00 42.25 87 VAL A O 1
ATOM 665 N N . SER A 1 88 ? 27.810 15.115 -24.861 1.00 41.91 88 SER A N 1
ATOM 666 C CA . SER A 1 88 ? 28.958 15.570 -25.639 1.00 41.91 88 SER A CA 1
ATOM 667 C C . SER A 1 88 ? 28.714 15.073 -27.059 1.00 41.91 88 SER A C 1
ATOM 669 O O . SER A 1 88 ? 28.460 13.886 -27.218 1.00 41.91 88 SER A O 1
ATOM 671 N N . GLU A 1 89 ? 28.797 15.979 -28.032 1.00 37.19 89 GLU A N 1
ATOM 672 C CA . GLU A 1 89 ? 28.553 15.806 -29.476 1.00 37.19 89 GLU A CA 1
ATOM 673 C C . GLU A 1 89 ? 27.080 15.957 -29.926 1.00 37.19 89 GLU A C 1
ATOM 675 O O . GLU A 1 89 ? 26.229 15.125 -29.604 1.00 37.19 89 GLU A O 1
ATOM 680 N N . PRO A 1 90 ? 26.748 16.988 -30.730 1.00 37.75 90 PRO A N 1
ATOM 681 C CA . PRO A 1 90 ? 25.631 16.889 -31.651 1.00 37.75 90 PRO A CA 1
ATOM 682 C C . PRO A 1 90 ? 26.063 15.933 -32.767 1.00 37.75 90 PRO A C 1
ATOM 684 O O . PRO A 1 90 ? 26.597 16.369 -33.789 1.00 37.75 90 PRO A O 1
ATOM 687 N N . GLU A 1 91 ? 25.840 14.628 -32.591 1.00 39.62 91 GLU A N 1
ATOM 688 C CA . GLU A 1 91 ? 25.778 13.738 -33.747 1.00 39.62 91 GLU A CA 1
ATOM 689 C C . GLU A 1 91 ? 24.573 14.174 -34.574 1.00 39.62 91 GLU A C 1
ATOM 691 O O . GLU A 1 91 ? 23.419 13.808 -34.355 1.00 39.62 91 GLU A O 1
ATOM 696 N N . THR A 1 92 ? 24.881 15.057 -35.515 1.00 38.88 92 THR A N 1
ATOM 697 C CA . THR A 1 92 ? 24.039 15.413 -36.639 1.00 38.88 92 THR A CA 1
ATOM 698 C C . THR A 1 92 ? 24.018 14.171 -37.526 1.00 38.88 92 THR A C 1
ATOM 700 O O . THR A 1 92 ? 24.767 14.069 -38.493 1.00 38.88 92 THR A O 1
ATOM 703 N N . GLY A 1 93 ? 23.237 13.170 -37.117 1.00 32.53 93 GLY A N 1
ATOM 704 C CA . GLY A 1 93 ? 22.890 12.031 -37.949 1.00 32.53 93 GLY A CA 1
ATOM 705 C C . GLY A 1 93 ? 22.018 12.548 -39.079 1.00 32.53 93 GLY A C 1
ATOM 706 O O . GLY A 1 93 ? 20.873 12.936 -38.859 1.00 32.53 93 GLY A O 1
ATOM 707 N N . ALA A 1 94 ? 22.614 12.641 -40.262 1.00 39.31 94 ALA A N 1
ATOM 708 C CA . ALA A 1 94 ? 21.912 12.927 -41.494 1.00 39.31 94 ALA A CA 1
ATOM 709 C C . ALA A 1 94 ? 20.793 11.897 -41.719 1.00 39.31 94 ALA A C 1
ATOM 711 O O . ALA A 1 94 ? 21.016 10.705 -41.535 1.00 39.31 94 ALA A O 1
ATOM 712 N N . ASP A 1 95 ? 19.634 12.429 -42.105 1.00 45.88 95 ASP A N 1
ATOM 713 C CA . ASP A 1 95 ? 18.577 11.870 -42.948 1.00 45.88 95 ASP A CA 1
ATOM 714 C C . ASP A 1 95 ? 18.162 10.392 -42.763 1.00 45.88 95 ASP A C 1
ATOM 716 O O . ASP A 1 95 ? 18.904 9.458 -43.040 1.00 45.88 95 ASP A O 1
ATOM 720 N N . GLU A 1 96 ? 16.873 10.228 -42.429 1.00 44.34 96 GLU A N 1
ATOM 721 C CA . GLU A 1 96 ? 16.061 9.009 -42.595 1.00 44.34 96 GLU A CA 1
ATOM 722 C C . GLU A 1 96 ? 16.290 7.849 -41.606 1.00 44.34 96 GLU A C 1
ATOM 724 O O . GLU A 1 96 ? 16.621 6.747 -42.007 1.00 44.34 96 GLU A O 1
ATOM 729 N N . GLU A 1 97 ? 16.017 8.066 -40.313 1.00 39.47 97 GLU A N 1
ATOM 730 C CA . GLU A 1 97 ? 15.276 7.136 -39.427 1.00 39.47 97 GLU A CA 1
ATOM 731 C C . GLU A 1 97 ? 15.211 7.735 -38.005 1.00 39.47 97 GLU A C 1
ATOM 733 O O . GLU A 1 97 ? 16.231 8.191 -37.486 1.00 39.47 97 GLU A O 1
ATOM 738 N N . PRO A 1 98 ? 14.042 7.790 -37.332 1.00 38.03 98 PRO A N 1
ATOM 739 C CA . PRO A 1 98 ? 14.002 8.212 -35.938 1.00 38.03 98 PRO A CA 1
ATOM 740 C C . PRO A 1 98 ? 14.786 7.197 -35.102 1.00 38.03 98 PRO A C 1
ATOM 742 O O . PRO A 1 98 ? 14.397 6.033 -35.004 1.00 38.03 98 PRO A O 1
ATOM 745 N N . VAL A 1 99 ? 15.880 7.645 -34.483 1.00 43.97 99 VAL A N 1
ATOM 746 C CA . VAL A 1 99 ? 16.576 6.892 -33.437 1.00 43.97 99 VAL A CA 1
ATOM 747 C C . VAL A 1 99 ? 15.537 6.587 -32.360 1.00 43.97 99 VAL A C 1
ATOM 749 O O . VAL A 1 99 ? 15.118 7.482 -31.628 1.00 43.97 99 VAL A O 1
ATOM 752 N N . PHE A 1 100 ? 15.057 5.342 -32.298 1.00 40.38 100 PHE A N 1
ATOM 753 C CA . PHE A 1 100 ? 14.231 4.896 -31.184 1.00 40.38 100 PHE A CA 1
ATOM 754 C C . PHE A 1 100 ? 15.057 5.108 -29.922 1.00 40.38 100 PHE A C 1
ATOM 756 O O . PHE A 1 100 ? 16.118 4.501 -29.754 1.00 40.38 100 PHE A O 1
ATOM 763 N N . ASP A 1 101 ? 14.590 6.023 -29.080 1.00 49.62 101 ASP A N 1
ATOM 764 C CA . ASP A 1 101 ? 15.212 6.388 -27.819 1.00 49.62 101 ASP A CA 1
ATOM 765 C C . ASP A 1 101 ? 15.148 5.160 -26.892 1.00 49.62 101 ASP A C 1
ATOM 767 O O . ASP A 1 101 ? 14.208 4.967 -26.127 1.00 49.62 101 ASP A O 1
ATOM 771 N N . ASN A 1 102 ? 16.121 4.251 -27.027 1.00 54.25 102 ASN A N 1
ATOM 772 C CA . ASN A 1 102 ? 16.286 3.045 -26.209 1.00 54.25 102 ASN A CA 1
ATOM 773 C C . ASN A 1 102 ? 16.821 3.408 -24.812 1.00 54.25 102 ASN A C 1
ATOM 775 O O . ASN A 1 102 ? 17.639 2.688 -24.233 1.00 54.25 102 ASN A O 1
ATOM 779 N N . THR A 1 103 ? 16.414 4.560 -24.280 1.00 66.88 103 THR A N 1
ATOM 780 C CA . THR A 1 103 ? 16.780 5.000 -22.944 1.00 66.88 103 THR A CA 1
ATOM 781 C C . THR A 1 103 ? 16.128 4.056 -21.928 1.00 66.88 103 THR A C 1
ATOM 783 O O . THR A 1 103 ? 14.903 3.915 -21.906 1.00 66.88 103 THR A O 1
ATOM 786 N N . PRO A 1 104 ? 16.918 3.380 -21.072 1.00 75.44 104 PRO A N 1
ATOM 787 C CA . PRO A 1 104 ? 16.366 2.518 -20.037 1.00 75.44 104 PRO A CA 1
ATOM 788 C C . PRO A 1 104 ? 15.461 3.326 -19.106 1.00 75.44 104 PRO A C 1
ATOM 790 O O . PRO A 1 104 ? 15.883 4.364 -18.586 1.00 75.44 104 PRO A O 1
ATOM 793 N N . PHE A 1 105 ? 14.249 2.842 -18.842 1.00 82.19 105 PHE A N 1
ATOM 794 C CA . PHE A 1 105 ? 13.337 3.518 -17.926 1.00 82.19 105 PHE A CA 1
ATOM 795 C C . PHE A 1 105 ? 13.849 3.416 -16.481 1.00 82.19 105 PHE A C 1
ATOM 797 O O . PHE A 1 105 ? 14.567 2.487 -16.088 1.00 82.19 105 PHE A O 1
ATOM 804 N N . THR A 1 106 ? 13.496 4.397 -15.660 1.00 87.00 106 THR A N 1
ATOM 805 C CA . THR A 1 106 ? 13.846 4.445 -14.241 1.00 87.00 106 THR A CA 1
ATOM 806 C C . THR A 1 106 ? 12.745 3.836 -13.374 1.00 87.00 106 THR A C 1
ATOM 808 O O . THR A 1 106 ? 11.598 3.679 -13.786 1.00 87.00 106 THR A O 1
ATOM 811 N N . LEU A 1 107 ? 13.071 3.515 -12.117 1.00 87.62 107 LEU A N 1
ATOM 812 C CA . LEU A 1 107 ? 12.071 3.056 -11.143 1.00 87.62 107 LEU A CA 1
ATOM 813 C C . LEU A 1 107 ? 10.953 4.089 -10.917 1.00 87.62 107 LEU A C 1
ATOM 815 O O . LEU A 1 107 ? 9.810 3.712 -10.674 1.00 87.62 107 LEU A O 1
ATOM 819 N N . SER A 1 108 ? 11.282 5.379 -11.017 1.00 85.19 108 SER A N 1
ATOM 820 C CA . SER A 1 108 ? 10.315 6.466 -10.868 1.00 85.19 108 SER A CA 1
ATOM 821 C C . SER A 1 108 ? 9.306 6.498 -12.016 1.00 85.19 108 SER A C 1
ATOM 823 O O . SER A 1 108 ? 8.135 6.763 -11.763 1.00 85.19 108 SER A O 1
ATOM 825 N N . ASP A 1 109 ? 9.731 6.169 -13.241 1.00 83.81 109 ASP A N 1
ATOM 826 C CA . ASP A 1 109 ? 8.867 6.185 -14.434 1.00 83.81 109 ASP A CA 1
ATOM 827 C C . ASP A 1 109 ? 7.759 5.128 -14.358 1.00 83.81 109 ASP A C 1
ATOM 829 O O . ASP A 1 109 ? 6.656 5.333 -14.855 1.00 83.81 109 ASP A O 1
ATOM 833 N N . ILE A 1 110 ? 8.026 4.015 -13.670 1.00 85.81 110 ILE A N 1
ATOM 834 C CA . ILE A 1 110 ? 7.043 2.955 -13.395 1.00 85.81 110 ILE A CA 1
ATOM 835 C C . ILE A 1 110 ? 6.339 3.121 -12.038 1.00 85.81 110 ILE A C 1
ATOM 837 O O . ILE A 1 110 ? 5.653 2.207 -11.588 1.00 85.81 110 ILE A O 1
ATOM 841 N N . GLY A 1 111 ? 6.534 4.253 -11.352 1.00 85.62 111 GLY A N 1
ATOM 842 C CA . GLY A 1 111 ? 5.879 4.565 -10.079 1.00 85.62 111 GLY A CA 1
ATOM 843 C C . GLY A 1 111 ? 6.388 3.777 -8.866 1.00 85.62 111 GLY A C 1
ATOM 844 O O . GLY A 1 111 ? 5.766 3.824 -7.805 1.00 85.62 111 GLY A O 1
ATOM 845 N N . VAL A 1 112 ? 7.506 3.053 -8.966 1.00 89.44 112 VAL A N 1
ATOM 846 C CA . VAL A 1 112 ? 8.004 2.172 -7.897 1.00 89.44 112 VAL A CA 1
ATOM 847 C C . VAL A 1 112 ? 9.079 2.872 -7.071 1.00 89.44 112 VAL A C 1
ATOM 849 O O . VAL A 1 112 ? 10.134 3.256 -7.572 1.00 89.44 112 VAL A O 1
ATOM 852 N N . ASP A 1 113 ? 8.873 2.970 -5.758 1.00 90.31 113 ASP A N 1
ATOM 853 C CA . ASP A 1 113 ? 9.893 3.525 -4.872 1.00 90.31 113 ASP A CA 1
ATOM 854 C C . ASP A 1 113 ? 11.083 2.559 -4.666 1.00 90.31 113 ASP A C 1
ATOM 856 O O . ASP A 1 113 ? 10.967 1.331 -4.749 1.00 90.31 113 ASP A O 1
ATOM 860 N N . LYS A 1 114 ? 12.261 3.107 -4.342 1.00 89.19 114 LYS A N 1
ATOM 861 C CA . LYS A 1 114 ? 13.501 2.326 -4.174 1.00 89.19 114 LYS A CA 1
ATOM 862 C C . LYS A 1 114 ? 13.413 1.263 -3.067 1.00 89.19 114 LYS A C 1
ATOM 864 O O . LYS A 1 114 ? 14.025 0.200 -3.189 1.00 89.19 114 LYS A O 1
ATOM 869 N N . LYS A 1 115 ? 12.680 1.525 -1.978 1.00 92.38 115 LYS A N 1
ATOM 870 C CA . LYS A 1 115 ? 12.519 0.574 -0.863 1.00 92.38 115 LYS A CA 1
ATOM 871 C C . LYS A 1 115 ? 11.572 -0.556 -1.250 1.00 92.38 115 LYS A C 1
ATOM 873 O O . LYS A 1 115 ? 11.831 -1.705 -0.893 1.00 92.38 115 LYS A O 1
ATOM 878 N N . LEU A 1 116 ? 10.493 -0.252 -1.966 1.00 92.62 116 LEU A N 1
ATOM 879 C CA . LEU A 1 116 ? 9.596 -1.245 -2.543 1.00 92.62 116 LEU A CA 1
ATOM 880 C C . LEU A 1 116 ? 10.341 -2.123 -3.546 1.00 92.62 116 LEU A C 1
ATOM 882 O O . LEU A 1 116 ? 10.324 -3.335 -3.379 1.00 92.62 116 LEU A O 1
ATOM 886 N N . SER A 1 117 ? 11.076 -1.529 -4.488 1.00 91.31 117 SER A N 1
ATOM 887 C CA . SER A 1 117 ? 11.902 -2.264 -5.456 1.00 91.31 117 SER A CA 1
ATOM 888 C C . SER A 1 117 ? 12.869 -3.234 -4.766 1.00 91.31 117 SER A C 1
ATOM 890 O O . SER A 1 117 ? 12.888 -4.423 -5.076 1.00 91.31 117 SER A O 1
ATOM 892 N N . SER A 1 118 ? 13.598 -2.772 -3.743 1.00 91.12 118 SER A N 1
ATOM 893 C CA . SER A 1 118 ? 14.522 -3.635 -2.996 1.00 91.12 118 SER A CA 1
ATOM 894 C C . SER A 1 118 ? 13.819 -4.790 -2.271 1.00 91.12 118 SER A C 1
ATOM 896 O O . SER A 1 118 ? 14.322 -5.912 -2.293 1.00 91.12 118 SER A O 1
ATOM 898 N N . ARG A 1 119 ? 12.664 -4.551 -1.635 1.00 93.00 119 ARG A N 1
ATOM 899 C CA . ARG A 1 119 ? 11.888 -5.614 -0.967 1.00 93.00 119 ARG A CA 1
ATOM 900 C C . ARG A 1 119 ? 11.306 -6.610 -1.967 1.00 93.00 119 ARG A C 1
ATOM 902 O O . ARG A 1 119 ? 11.414 -7.812 -1.747 1.00 93.00 119 ARG A O 1
ATOM 909 N N . ALA A 1 120 ? 10.751 -6.107 -3.065 1.00 93.38 120 ALA A N 1
ATOM 910 C CA . ALA A 1 120 ? 10.181 -6.897 -4.146 1.00 93.38 120 ALA A CA 1
ATOM 911 C C . ALA A 1 120 ? 11.234 -7.833 -4.757 1.00 93.38 120 ALA A C 1
ATOM 913 O O . ALA A 1 120 ? 11.017 -9.038 -4.845 1.00 93.38 120 ALA A O 1
ATOM 914 N N . GLN A 1 121 ? 12.419 -7.308 -5.086 1.00 90.94 121 GLN A N 1
ATOM 915 C CA . GLN A 1 121 ? 13.522 -8.102 -5.636 1.00 90.94 121 GLN A CA 1
ATOM 916 C C . GLN A 1 121 ? 14.009 -9.190 -4.667 1.00 90.94 121 GLN A C 1
ATOM 918 O O . GLN A 1 121 ? 14.216 -10.316 -5.104 1.00 90.94 121 GLN A O 1
ATOM 923 N N . ARG A 1 122 ? 14.101 -8.906 -3.358 1.00 92.81 122 ARG A N 1
ATOM 924 C CA . ARG A 1 122 ? 14.407 -9.933 -2.339 1.00 92.81 122 ARG A CA 1
ATOM 925 C C . ARG A 1 122 ? 13.322 -11.004 -2.240 1.00 92.81 122 ARG A C 1
ATOM 927 O O . ARG A 1 122 ? 13.629 -12.169 -2.040 1.00 92.81 122 ARG A O 1
ATOM 934 N N . SER A 1 123 ? 12.051 -10.628 -2.375 1.00 89.75 123 SER A N 1
ATOM 935 C CA . SER A 1 123 ? 10.950 -11.600 -2.383 1.00 89.75 123 SER A CA 1
ATOM 936 C C . SER A 1 123 ? 10.963 -12.480 -3.635 1.00 89.75 123 SER A C 1
ATOM 938 O O . SER A 1 123 ? 10.554 -13.636 -3.572 1.00 89.75 123 SER A O 1
ATOM 940 N N . ALA A 1 124 ? 11.413 -11.939 -4.767 1.00 93.38 124 ALA A N 1
ATOM 941 C CA . ALA A 1 124 ? 11.587 -12.674 -6.017 1.00 93.38 124 ALA A CA 1
ATOM 942 C C . ALA A 1 124 ? 12.843 -13.561 -6.034 1.00 93.38 124 ALA A C 1
ATOM 944 O O . ALA A 1 124 ? 12.938 -14.459 -6.861 1.00 93.38 124 ALA A O 1
ATOM 945 N N . GLU A 1 125 ? 13.808 -13.309 -5.147 1.00 93.00 125 GLU A N 1
ATOM 946 C CA . GLU A 1 125 ? 15.003 -14.143 -4.965 1.00 93.00 125 GLU A CA 1
ATOM 947 C C . GLU A 1 125 ? 14.721 -15.454 -4.234 1.00 93.00 125 GLU A C 1
ATOM 949 O O . GLU A 1 125 ? 15.451 -16.422 -4.432 1.00 93.00 125 GLU A O 1
ATOM 954 N N . MET A 1 126 ? 13.683 -15.486 -3.398 1.00 88.69 126 MET A N 1
ATOM 955 C CA . MET A 1 126 ? 13.289 -16.683 -2.658 1.00 88.69 126 MET A CA 1
ATOM 956 C C . MET A 1 126 ? 12.806 -17.775 -3.616 1.00 88.69 126 MET A C 1
ATOM 958 O O . MET A 1 126 ? 12.097 -17.485 -4.588 1.00 88.69 126 MET A O 1
ATOM 962 N N . ALA A 1 127 ? 13.136 -19.028 -3.301 1.00 93.06 127 ALA A N 1
ATOM 963 C CA . ALA A 1 127 ? 12.574 -20.186 -3.990 1.00 93.06 127 ALA A CA 1
ATOM 964 C C . ALA A 1 127 ? 11.047 -20.243 -3.805 1.00 93.06 127 ALA A C 1
ATOM 966 O O . ALA A 1 127 ? 10.522 -19.757 -2.801 1.00 93.06 127 ALA A O 1
ATOM 967 N N . ASP A 1 128 ? 10.332 -20.842 -4.763 1.00 89.06 128 ASP A N 1
ATOM 968 C CA . ASP A 1 128 ? 8.863 -20.913 -4.736 1.00 89.06 128 ASP A CA 1
ATOM 969 C C . ASP A 1 128 ? 8.327 -21.568 -3.462 1.00 89.06 128 ASP A C 1
ATOM 971 O O . ASP A 1 128 ? 7.477 -20.985 -2.788 1.00 89.06 128 ASP A O 1
ATOM 975 N N . ASP A 1 129 ? 8.898 -22.708 -3.077 1.00 90.19 129 ASP A N 1
ATOM 976 C CA . ASP A 1 129 ? 8.488 -23.439 -1.877 1.00 90.19 129 ASP A CA 1
ATOM 977 C C . ASP A 1 129 ? 8.745 -22.636 -0.594 1.00 90.19 129 ASP A C 1
ATOM 979 O O . ASP A 1 129 ? 7.911 -22.602 0.312 1.00 90.19 129 ASP A O 1
ATOM 983 N N . GLU A 1 130 ? 9.887 -21.944 -0.522 1.00 92.31 130 GLU A N 1
ATOM 984 C CA . GLU A 1 130 ? 10.242 -21.100 0.622 1.00 92.31 130 GLU A CA 1
ATOM 985 C C . GLU A 1 130 ? 9.287 -19.908 0.743 1.00 92.31 130 GLU A C 1
ATOM 987 O O . GLU A 1 130 ? 8.837 -19.565 1.839 1.00 92.31 130 GLU A O 1
ATOM 992 N N . PHE A 1 131 ? 8.933 -19.296 -0.387 1.00 93.00 131 PHE A N 1
ATOM 993 C CA . PHE A 1 131 ? 7.996 -18.187 -0.414 1.00 93.00 131 PHE A CA 1
ATOM 994 C C . PHE A 1 131 ? 6.585 -18.616 -0.002 1.00 93.00 131 PHE A C 1
ATOM 996 O O . PHE A 1 131 ? 5.987 -17.963 0.855 1.00 93.00 131 PHE A O 1
ATOM 1003 N N . GLU A 1 132 ? 6.050 -19.704 -0.561 1.00 92.62 132 GLU A N 1
ATOM 1004 C CA . GLU A 1 132 ? 4.709 -20.181 -0.200 1.00 92.62 132 GLU A CA 1
ATOM 1005 C C . GLU A 1 132 ? 4.651 -20.620 1.271 1.00 92.62 132 GLU A C 1
ATOM 1007 O O . GLU A 1 132 ? 3.680 -20.307 1.970 1.00 92.62 132 GLU A O 1
ATOM 1012 N N . ALA A 1 133 ? 5.717 -21.239 1.794 1.00 91.81 133 ALA A N 1
ATOM 1013 C CA . ALA A 1 133 ? 5.837 -21.536 3.220 1.00 91.81 133 ALA A CA 1
ATOM 1014 C C . ALA A 1 133 ? 5.844 -20.254 4.072 1.00 91.81 133 ALA A C 1
ATOM 1016 O O . ALA A 1 133 ? 5.122 -20.165 5.067 1.00 91.81 133 ALA A O 1
ATOM 1017 N N . ALA A 1 134 ? 6.600 -19.227 3.673 1.00 91.75 134 ALA A N 1
ATOM 1018 C CA . ALA A 1 134 ? 6.664 -17.954 4.389 1.00 91.75 134 ALA A CA 1
ATOM 1019 C C . ALA A 1 134 ? 5.331 -17.184 4.363 1.00 91.75 134 ALA A C 1
ATOM 1021 O O . ALA A 1 134 ? 4.948 -16.568 5.364 1.00 91.75 134 ALA A O 1
ATOM 1022 N N . VAL A 1 135 ? 4.613 -17.210 3.237 1.00 92.75 135 VAL A N 1
ATOM 1023 C CA . VAL A 1 135 ? 3.277 -16.611 3.098 1.00 92.75 135 VAL A CA 1
ATOM 1024 C C . VAL A 1 135 ? 2.272 -17.343 3.981 1.00 92.75 135 VAL A C 1
ATOM 1026 O O . VAL A 1 135 ? 1.554 -16.691 4.742 1.00 92.75 135 VAL A O 1
ATOM 1029 N N . THR A 1 136 ? 2.274 -18.676 3.947 1.00 92.25 136 THR A N 1
ATOM 1030 C CA . THR A 1 136 ? 1.387 -19.514 4.767 1.00 92.25 136 THR A CA 1
ATOM 1031 C C . THR A 1 136 ? 1.642 -19.290 6.255 1.00 92.25 136 THR A C 1
ATOM 1033 O O . THR A 1 136 ? 0.715 -18.961 6.991 1.00 92.25 136 THR A O 1
ATOM 1036 N N . ALA A 1 137 ? 2.905 -19.320 6.690 1.00 90.69 137 ALA A N 1
ATOM 1037 C CA . ALA A 1 137 ? 3.278 -19.069 8.080 1.00 90.69 137 ALA A CA 1
ATOM 1038 C C . ALA A 1 137 ? 2.849 -17.670 8.557 1.00 90.69 137 ALA A C 1
ATOM 1040 O O . ALA A 1 137 ? 2.327 -17.511 9.661 1.00 90.69 137 ALA A O 1
ATOM 1041 N N . LYS A 1 138 ? 3.012 -16.633 7.723 1.00 91.38 138 LYS A N 1
ATOM 1042 C CA . LYS A 1 138 ? 2.534 -15.277 8.049 1.00 91.38 138 LYS A CA 1
ATOM 1043 C C . LYS A 1 138 ? 1.012 -15.186 8.109 1.00 91.38 138 LYS A C 1
ATOM 1045 O O . LYS A 1 138 ? 0.481 -14.432 8.930 1.00 91.38 138 LYS A O 1
ATOM 1050 N N . ARG A 1 139 ? 0.310 -15.904 7.230 1.00 92.00 139 ARG A N 1
ATOM 1051 C CA . ARG A 1 139 ? -1.155 -15.974 7.220 1.00 92.00 139 ARG A CA 1
ATOM 1052 C C . ARG A 1 139 ? -1.652 -16.617 8.510 1.00 92.00 139 ARG A C 1
ATOM 1054 O O . ARG A 1 139 ? -2.444 -16.009 9.226 1.00 92.00 139 ARG A O 1
ATOM 1061 N N . GLU A 1 140 ? -1.115 -17.782 8.854 1.00 91.88 140 GLU A N 1
ATOM 1062 C CA . GLU A 1 140 ? -1.417 -18.495 10.094 1.00 91.88 140 GLU A CA 1
ATOM 1063 C C . GLU A 1 140 ? -1.090 -17.659 11.328 1.00 91.88 140 GLU A C 1
ATOM 1065 O O . GLU A 1 140 ? -1.912 -17.587 12.236 1.00 91.88 140 GLU A O 1
ATOM 1070 N N . GLN A 1 141 ? 0.045 -16.955 11.350 1.00 89.31 141 GLN A N 1
ATOM 1071 C CA . GLN A 1 141 ? 0.394 -16.035 12.435 1.00 89.31 141 GLN A CA 1
ATOM 1072 C C . GLN A 1 141 ? -0.635 -14.907 12.586 1.00 89.31 141 GLN A C 1
ATOM 1074 O O . GLN A 1 141 ? -0.999 -14.545 13.703 1.00 89.31 141 GLN A O 1
ATOM 1079 N N . THR A 1 142 ? -1.109 -14.345 11.471 1.00 89.69 142 THR A N 1
ATOM 1080 C CA . THR A 1 142 ? -2.095 -13.253 11.479 1.00 89.69 142 THR A CA 1
ATOM 1081 C C . THR A 1 142 ? -3.448 -13.740 11.995 1.00 89.69 142 THR A C 1
ATOM 1083 O O . THR A 1 142 ? -4.090 -13.036 12.769 1.00 89.69 142 THR A O 1
ATOM 1086 N N . LEU A 1 143 ? -3.856 -14.955 11.619 1.00 89.88 143 LEU A N 1
ATOM 1087 C CA . LEU A 1 143 ? -5.093 -15.585 12.090 1.00 89.88 143 LEU A CA 1
ATOM 1088 C C . LEU A 1 143 ? -4.998 -16.016 13.563 1.00 89.88 143 LEU A C 1
ATOM 1090 O O . LEU A 1 143 ? -5.916 -15.760 14.339 1.00 89.88 143 LEU A O 1
ATOM 1094 N N . SER A 1 144 ? -3.867 -16.608 13.952 1.00 83.31 144 SER A N 1
ATOM 1095 C CA . SER A 1 144 ? -3.622 -17.201 15.275 1.00 83.31 144 SER A CA 1
ATOM 1096 C C . SER A 1 144 ? -3.214 -16.194 16.344 1.00 83.31 144 SER A C 1
ATOM 1098 O O . SER A 1 144 ? -3.005 -16.590 17.484 1.00 83.31 144 SER A O 1
ATOM 1100 N N . ALA A 1 145 ? -3.103 -14.901 16.029 1.00 73.00 145 ALA A N 1
ATOM 1101 C CA . ALA A 1 145 ? -2.763 -13.853 16.996 1.00 73.00 145 ALA A CA 1
ATOM 1102 C C . ALA A 1 145 ? -3.857 -13.598 18.067 1.00 73.00 145 AL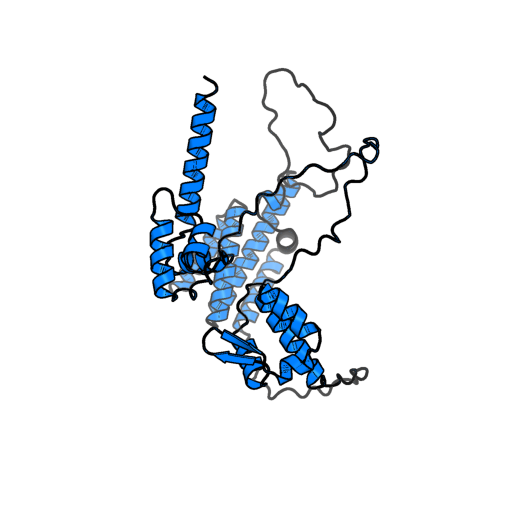A A C 1
ATOM 1104 O O . ALA A 1 145 ? -3.955 -12.494 18.608 1.00 73.00 145 ALA A O 1
ATOM 1105 N N . ASP A 1 146 ? -4.682 -14.600 18.382 1.00 56.59 146 ASP A N 1
ATOM 1106 C CA . ASP A 1 146 ? -5.491 -14.677 19.592 1.00 56.59 146 ASP A CA 1
ATOM 1107 C C . ASP A 1 146 ? -4.597 -15.047 20.777 1.00 56.59 146 ASP A C 1
ATOM 1109 O O . ASP A 1 146 ? -3.741 -15.917 20.687 1.00 56.59 146 ASP A O 1
ATOM 1113 N N . ALA A 1 147 ? -4.809 -14.382 21.909 1.00 45.97 147 ALA A N 1
ATOM 1114 C CA . ALA A 1 147 ? -4.081 -14.586 23.161 1.00 45.97 147 ALA A CA 1
ATOM 1115 C C . ALA A 1 147 ? -2.646 -14.022 23.238 1.00 45.97 147 ALA A C 1
ATOM 1117 O O . ALA A 1 147 ? -1.751 -14.620 23.835 1.00 45.97 147 ALA A O 1
ATOM 1118 N N . ALA A 1 148 ? -2.482 -12.739 22.909 1.00 41.84 148 ALA A N 1
ATOM 1119 C CA . ALA A 1 148 ? -1.963 -11.893 23.980 1.00 41.84 148 ALA A CA 1
ATOM 1120 C C . ALA A 1 148 ? -3.095 -11.767 25.008 1.00 41.84 148 ALA A C 1
ATOM 1122 O O . ALA A 1 148 ? -3.979 -10.921 24.896 1.00 41.84 148 ALA A O 1
ATOM 1123 N N . VAL A 1 149 ? -3.086 -12.703 25.962 1.00 41.38 149 VAL A N 1
ATOM 1124 C CA . VAL A 1 149 ? -3.642 -12.559 27.307 1.00 41.38 149 VAL A CA 1
ATOM 1125 C C . VAL A 1 149 ? -3.593 -11.070 27.658 1.00 41.38 149 VAL A C 1
ATOM 1127 O O . VAL A 1 149 ? -2.531 -10.453 27.500 1.00 41.38 149 VAL A O 1
ATOM 1130 N N . VAL A 1 150 ? -4.690 -10.492 28.159 1.00 40.00 150 VAL A N 1
ATOM 1131 C CA . VAL A 1 150 ? -4.559 -9.379 29.109 1.00 40.00 150 VAL A CA 1
ATOM 1132 C C . VAL A 1 150 ? -3.754 -9.960 30.260 1.00 40.00 150 VAL A C 1
ATOM 1134 O O . VAL A 1 150 ? -4.286 -10.506 31.220 1.00 40.00 150 VAL A O 1
ATOM 1137 N N . SER A 1 151 ? -2.436 -9.988 30.081 1.00 36.50 151 SER A N 1
ATOM 1138 C CA . SER A 1 151 ? -1.522 -10.281 31.150 1.00 36.50 151 SER A CA 1
ATOM 1139 C C . SER A 1 151 ? -1.769 -9.110 32.084 1.00 36.50 151 SER A C 1
ATOM 1141 O O . SER A 1 151 ? -1.656 -7.969 31.615 1.00 36.50 151 SER A O 1
ATOM 1143 N N . PRO A 1 152 ? -2.111 -9.323 33.369 1.00 49.03 152 PRO A N 1
ATOM 1144 C CA . PRO A 1 152 ? -1.830 -8.266 34.326 1.00 49.03 152 PRO A CA 1
ATOM 1145 C C . PRO A 1 152 ? -0.379 -7.848 34.055 1.00 49.03 152 PRO A C 1
ATOM 1147 O O . PRO A 1 152 ? 0.438 -8.737 33.774 1.00 49.03 152 PRO A O 1
ATOM 1150 N N . PRO A 1 153 ? -0.088 -6.537 33.988 1.00 36.62 153 PRO A N 1
ATOM 1151 C CA . PRO A 1 153 ? 1.166 -6.027 33.451 1.00 36.62 153 PRO A CA 1
ATOM 1152 C C . PRO A 1 153 ? 2.314 -6.870 33.992 1.00 36.62 153 PRO A C 1
ATOM 1154 O O . PRO A 1 153 ? 2.520 -6.940 35.204 1.00 36.62 153 PRO A O 1
ATOM 1157 N N . LYS A 1 154 ? 2.988 -7.605 33.093 1.00 37.16 154 LYS A N 1
ATOM 1158 C CA . LYS A 1 154 ? 4.132 -8.438 33.456 1.00 37.16 154 LYS A CA 1
ATOM 1159 C C . LYS A 1 154 ? 5.119 -7.501 34.132 1.00 37.16 154 LYS A C 1
ATOM 1161 O O . LYS A 1 154 ? 5.713 -6.645 33.480 1.00 37.16 154 LYS A O 1
ATOM 1166 N N . VAL A 1 155 ? 5.269 -7.655 35.445 1.00 49.59 155 VAL A N 1
ATOM 1167 C CA . VAL A 1 155 ? 6.347 -7.033 36.202 1.00 49.59 155 VAL A CA 1
ATOM 1168 C C . VAL A 1 155 ? 7.625 -7.654 35.660 1.00 49.59 155 VAL A C 1
ATOM 1170 O O . VAL A 1 155 ? 8.038 -8.742 36.057 1.00 49.59 155 VAL A O 1
ATOM 1173 N N . HIS A 1 156 ? 8.229 -6.994 34.680 1.00 40.97 156 HIS A N 1
ATOM 1174 C CA . HIS A 1 156 ? 9.580 -7.309 34.277 1.00 40.97 156 HIS A CA 1
ATOM 1175 C C . HIS A 1 156 ? 10.478 -6.976 35.470 1.00 40.97 156 HIS A C 1
ATOM 1177 O O . HIS A 1 156 ? 10.768 -5.811 35.735 1.00 40.97 156 HIS A O 1
ATOM 1183 N N . ARG A 1 157 ? 10.946 -7.999 36.197 1.00 54.25 157 ARG A N 1
ATOM 1184 C CA . ARG A 1 157 ? 12.187 -7.865 36.961 1.00 54.25 157 ARG A CA 1
ATOM 1185 C C . ARG A 1 157 ? 13.296 -7.719 35.923 1.00 54.25 157 ARG A C 1
ATOM 1187 O O . ARG A 1 157 ? 13.773 -8.708 35.374 1.00 54.25 157 ARG A O 1
ATOM 1194 N N . ALA A 1 158 ? 13.606 -6.473 35.580 1.00 42.62 158 ALA A N 1
ATOM 1195 C CA . ALA A 1 158 ? 14.646 -6.149 34.621 1.00 42.62 158 ALA A CA 1
ATOM 1196 C C . ALA A 1 158 ? 15.998 -6.726 35.096 1.00 42.62 158 ALA A C 1
ATOM 1198 O O . ALA A 1 158 ? 16.296 -6.639 36.295 1.00 42.62 158 ALA A O 1
ATOM 1199 N N . PRO A 1 159 ? 16.837 -7.292 34.203 1.00 50.59 159 PRO A N 1
ATOM 1200 C CA . PRO A 1 159 ? 18.267 -7.389 34.486 1.00 50.59 159 PRO A CA 1
ATOM 1201 C C . PRO A 1 159 ? 18.774 -5.975 34.784 1.00 50.59 159 PRO A C 1
ATOM 1203 O O . PRO A 1 159 ? 18.286 -5.026 34.171 1.00 50.59 159 PRO A O 1
ATOM 1206 N N . ALA A 1 160 ? 19.678 -5.835 35.760 1.00 52.31 160 ALA A N 1
ATOM 1207 C CA . ALA A 1 160 ? 20.113 -4.539 36.279 1.00 52.31 160 ALA A CA 1
ATOM 1208 C C . ALA A 1 160 ? 20.491 -3.592 35.131 1.00 52.31 160 ALA A C 1
ATOM 1210 O O . ALA A 1 160 ? 21.554 -3.712 34.525 1.00 52.31 160 ALA A O 1
ATOM 1211 N N . ALA A 1 161 ? 19.575 -2.676 34.821 1.00 52.97 161 ALA A N 1
ATOM 1212 C CA . ALA A 1 161 ? 19.796 -1.636 33.842 1.00 52.97 161 ALA A CA 1
ATOM 1213 C C . ALA A 1 161 ? 20.952 -0.755 34.340 1.00 52.97 161 ALA A C 1
ATOM 1215 O O . ALA A 1 161 ? 21.059 -0.541 35.557 1.00 52.97 161 ALA A O 1
ATOM 1216 N N . PRO A 1 162 ? 21.790 -0.185 33.452 1.00 59.19 162 PRO A N 1
ATOM 1217 C CA . PRO A 1 162 ? 22.505 1.023 33.841 1.00 59.19 162 PRO A CA 1
ATOM 1218 C C . PRO A 1 162 ? 21.442 1.983 34.377 1.00 59.19 162 PRO A C 1
ATOM 1220 O O . PRO A 1 162 ? 20.410 2.151 33.724 1.00 59.19 162 PRO A O 1
ATOM 1223 N N . LYS A 1 163 ? 21.632 2.497 35.602 1.00 48.78 163 LYS A N 1
ATOM 1224 C CA . LYS A 1 163 ? 20.648 3.355 36.277 1.00 48.78 163 LYS A CA 1
ATOM 1225 C C . LYS A 1 163 ? 20.141 4.369 35.259 1.00 48.78 163 LYS A C 1
ATOM 1227 O O . LYS A 1 163 ? 20.910 5.227 34.827 1.00 48.78 163 LYS A O 1
ATOM 1232 N N . ALA A 1 164 ? 18.880 4.217 34.850 1.00 48.50 164 ALA A N 1
ATOM 1233 C CA . ALA A 1 164 ? 18.232 5.192 33.997 1.00 48.50 164 ALA A CA 1
ATOM 1234 C C . ALA A 1 164 ? 18.428 6.548 34.681 1.00 48.50 164 ALA A C 1
ATOM 1236 O O . ALA A 1 164 ? 18.246 6.618 35.907 1.00 48.50 164 ALA A O 1
ATOM 1237 N N . PRO A 1 165 ? 18.869 7.593 33.959 1.00 57.28 165 PRO A N 1
ATOM 1238 C CA . PRO A 1 165 ? 18.933 8.907 34.562 1.00 57.28 165 PRO A CA 1
ATOM 1239 C C . PRO A 1 165 ? 17.540 9.183 35.114 1.00 57.28 165 PRO A C 1
ATOM 1241 O O . PRO A 1 165 ? 16.546 8.991 34.413 1.00 57.28 165 PRO A O 1
ATOM 1244 N N . VAL A 1 166 ? 17.469 9.533 36.398 1.00 55.03 166 VAL A N 1
ATOM 1245 C CA . VAL A 1 166 ? 16.223 9.973 37.017 1.00 55.03 166 VAL A CA 1
ATOM 1246 C C . VAL A 1 166 ? 15.758 11.146 36.170 1.00 55.03 166 VAL A C 1
ATOM 1248 O O . VAL A 1 166 ? 16.363 12.218 36.220 1.00 55.03 166 VAL A O 1
ATOM 1251 N N . VAL A 1 167 ? 14.758 10.914 35.317 1.00 53.59 167 VAL A N 1
ATOM 1252 C CA . VAL A 1 167 ? 14.144 11.980 34.537 1.00 53.59 167 VAL A CA 1
ATOM 1253 C C . VAL A 1 167 ? 13.484 12.855 35.581 1.00 53.59 167 VAL A C 1
ATOM 1255 O O . VAL A 1 167 ? 12.490 12.463 36.193 1.00 53.59 167 VAL A O 1
ATOM 1258 N N . LYS A 1 168 ? 14.116 13.993 35.872 1.00 67.88 168 LYS A N 1
ATOM 1259 C CA . LYS A 1 168 ? 13.518 15.010 36.724 1.00 67.88 168 LYS A CA 1
ATOM 1260 C C . LYS A 1 168 ? 12.184 15.356 36.076 1.00 67.88 168 LYS A C 1
ATOM 1262 O O . LYS A 1 168 ? 12.151 15.679 34.889 1.00 67.88 168 LYS A O 1
ATOM 1267 N N . SER A 1 169 ? 11.095 15.219 36.826 1.00 58.16 169 SER A N 1
ATOM 1268 C CA . SER A 1 169 ? 9.828 15.808 36.416 1.00 58.16 169 SER A CA 1
ATOM 1269 C C . SER A 1 169 ? 10.100 17.280 36.137 1.00 58.16 169 SER A C 1
ATOM 1271 O O . SER A 1 169 ? 10.675 17.953 36.995 1.00 58.16 169 SER A O 1
ATOM 1273 N N . LEU A 1 170 ? 9.748 17.735 34.936 1.00 60.50 170 LEU A N 1
ATOM 1274 C CA . LEU A 1 170 ? 9.819 19.148 34.580 1.00 60.50 170 LEU A CA 1
ATOM 1275 C C . LEU A 1 170 ? 9.110 19.943 35.677 1.00 60.50 170 LEU A C 1
ATOM 1277 O O . LEU A 1 170 ? 8.017 19.557 36.109 1.00 60.50 170 LEU A O 1
ATOM 1281 N N . GLY A 1 171 ? 9.761 21.002 36.156 1.00 71.06 171 GLY A N 1
ATOM 1282 C CA . GLY A 1 171 ? 9.104 21.946 37.053 1.00 71.06 171 GLY A CA 1
ATOM 1283 C C . GLY A 1 171 ? 7.851 22.501 36.379 1.00 71.06 171 GLY A C 1
ATOM 1284 O O . GLY A 1 171 ? 7.752 22.496 35.152 1.00 71.06 171 GLY A O 1
ATOM 1285 N N . GLU A 1 172 ? 6.891 22.976 37.168 1.00 67.75 172 GLU A N 1
ATOM 1286 C CA . GLU A 1 172 ? 5.617 23.484 36.654 1.00 67.75 172 GLU A CA 1
ATOM 1287 C C . GLU A 1 172 ? 5.839 24.496 35.514 1.00 67.75 172 GLU A C 1
ATOM 1289 O O . GLU A 1 172 ? 5.309 24.308 34.423 1.00 67.75 172 GLU A O 1
ATOM 1294 N N . GLU A 1 173 ? 6.758 25.452 35.672 1.00 67.69 173 GLU A N 1
ATOM 1295 C CA . GLU A 1 173 ? 7.125 26.416 34.620 1.00 67.69 173 GLU A CA 1
ATOM 1296 C C . GLU A 1 173 ? 7.725 25.783 33.350 1.00 67.69 173 GLU A C 1
ATOM 1298 O O . GLU A 1 173 ? 7.423 26.208 32.234 1.00 67.69 173 GLU A O 1
ATOM 1303 N N . GLU A 1 174 ? 8.573 24.760 33.483 1.00 67.69 174 GLU A N 1
ATOM 1304 C CA . GLU A 1 174 ? 9.195 24.093 32.332 1.00 67.69 174 GLU A CA 1
ATOM 1305 C C . GLU A 1 174 ? 8.163 23.272 31.545 1.00 67.69 174 GLU A C 1
ATOM 1307 O O . GLU A 1 174 ? 8.240 23.168 30.319 1.00 67.69 174 GLU A O 1
ATOM 1312 N N . TRP A 1 175 ? 7.163 22.733 32.247 1.00 71.06 175 TRP A N 1
ATOM 1313 C CA . TRP A 1 175 ? 6.041 22.024 31.644 1.00 71.06 175 TRP A CA 1
ATOM 1314 C C . TRP A 1 175 ? 5.118 22.978 30.877 1.00 71.06 175 TRP A C 1
ATOM 1316 O O . TRP A 1 175 ? 4.745 22.678 29.743 1.00 71.06 175 TRP A O 1
ATOM 1326 N N . HIS A 1 176 ? 4.822 24.156 31.440 1.00 66.44 176 HIS A N 1
ATOM 1327 C CA . HIS A 1 176 ? 4.054 25.209 30.761 1.00 66.44 176 HIS A CA 1
ATOM 1328 C C . HIS A 1 176 ? 4.748 25.667 29.470 1.00 66.44 176 HIS A C 1
ATOM 1330 O O . HIS A 1 176 ? 4.113 25.741 28.419 1.00 66.44 176 HIS A O 1
ATOM 1336 N N . ARG A 1 177 ? 6.073 25.874 29.505 1.00 66.12 177 ARG A N 1
ATOM 1337 C CA . ARG A 1 177 ? 6.861 26.225 28.307 1.00 66.12 177 ARG A CA 1
ATOM 1338 C C . ARG A 1 177 ? 6.837 25.128 27.244 1.00 66.12 177 ARG A C 1
ATOM 1340 O O . ARG A 1 177 ? 6.701 25.428 26.058 1.00 66.12 177 ARG A O 1
ATOM 1347 N N . PHE A 1 178 ? 6.947 23.863 27.652 1.00 69.94 178 PHE A N 1
ATOM 1348 C CA . PHE A 1 178 ? 6.861 22.732 26.730 1.00 69.94 178 PHE A CA 1
ATOM 1349 C C . PHE A 1 178 ? 5.478 22.645 26.070 1.00 69.94 178 PHE A C 1
ATOM 1351 O O . PHE A 1 178 ? 5.396 22.625 24.842 1.00 69.94 178 PHE A O 1
ATOM 1358 N N . ALA A 1 179 ? 4.401 22.657 26.860 1.00 66.56 179 ALA A N 1
ATOM 1359 C CA . ALA A 1 179 ? 3.031 22.582 26.356 1.00 66.56 179 ALA A CA 1
ATOM 1360 C C . ALA A 1 179 ? 2.715 23.732 25.389 1.00 66.56 179 ALA A C 1
ATOM 1362 O O . ALA A 1 179 ? 2.208 23.493 24.293 1.00 66.56 179 ALA A O 1
ATOM 1363 N N . PHE A 1 180 ? 3.115 24.957 25.735 1.00 67.06 180 PHE A N 1
ATOM 1364 C CA . PHE A 1 180 ? 2.953 26.116 24.865 1.00 67.06 180 PHE A CA 1
ATOM 1365 C C . PHE A 1 180 ? 3.710 25.967 23.541 1.00 67.06 180 PHE A C 1
ATOM 1367 O O . PHE A 1 180 ? 3.137 26.204 22.483 1.00 67.06 180 PHE A O 1
ATOM 1374 N N . SER A 1 181 ? 4.973 25.516 23.562 1.00 66.12 181 SER A N 1
ATOM 1375 C CA . SER A 1 181 ? 5.758 25.331 22.330 1.00 66.12 181 SER A CA 1
ATOM 1376 C C . SER A 1 181 ? 5.111 24.338 21.358 1.00 66.12 181 SER A C 1
ATOM 1378 O O . SER A 1 181 ? 5.148 24.539 20.145 1.00 66.12 181 SER A O 1
ATOM 1380 N N . VAL A 1 182 ? 4.459 23.299 21.888 1.00 65.75 182 VAL A N 1
ATOM 1381 C CA . VAL A 1 182 ? 3.716 22.315 21.095 1.00 65.75 182 VAL A CA 1
ATOM 1382 C C . VAL A 1 182 ? 2.440 22.932 20.519 1.00 65.75 182 VAL A C 1
ATOM 1384 O O . VAL A 1 182 ? 2.151 22.721 19.342 1.00 65.75 182 VAL A O 1
ATOM 1387 N N . ILE A 1 183 ? 1.706 23.719 21.310 1.00 65.56 183 ILE A N 1
ATOM 1388 C CA . ILE A 1 183 ? 0.479 24.402 20.873 1.00 65.56 183 ILE A CA 1
ATOM 1389 C C . ILE A 1 183 ? 0.799 25.449 19.798 1.00 65.56 183 ILE A C 1
ATOM 1391 O O . ILE A 1 183 ? 0.217 25.399 18.717 1.00 65.56 183 ILE A O 1
ATOM 1395 N N . ALA A 1 184 ? 1.785 26.320 20.028 1.00 64.81 184 ALA A N 1
ATOM 1396 C CA . ALA A 1 184 ? 2.212 27.346 19.078 1.00 64.81 184 ALA A CA 1
ATOM 1397 C C . ALA A 1 184 ? 2.723 26.741 17.758 1.00 64.81 184 ALA A C 1
ATOM 1399 O O . ALA A 1 184 ? 2.362 27.209 16.678 1.00 64.81 184 ALA A O 1
ATOM 1400 N N . LEU A 1 185 ? 3.504 25.653 17.816 1.00 60.84 185 LEU A N 1
ATOM 1401 C CA . LEU A 1 185 ? 3.948 24.940 16.614 1.00 60.84 185 LEU A CA 1
ATOM 1402 C C . LEU A 1 185 ? 2.775 24.286 15.865 1.00 60.84 185 LEU A C 1
ATOM 1404 O O . LEU A 1 185 ? 2.774 24.253 14.634 1.00 60.84 185 LEU A O 1
ATOM 1408 N N . SER A 1 186 ? 1.769 23.783 16.587 1.00 60.72 186 SER A N 1
ATOM 1409 C CA . SER A 1 186 ? 0.552 23.227 15.985 1.00 60.72 186 SER A CA 1
ATOM 1410 C C . SER A 1 186 ? -0.261 24.305 15.267 1.00 60.72 186 SER A C 1
ATOM 1412 O O . SER A 1 186 ? -0.672 24.084 14.128 1.00 60.72 186 SER A O 1
ATOM 1414 N N . MET A 1 187 ? -0.427 25.477 15.892 1.00 61.47 187 MET A N 1
ATOM 1415 C CA . MET A 1 187 ? -1.123 26.629 15.307 1.00 61.47 187 MET A CA 1
ATOM 1416 C C . MET A 1 187 ? -0.383 27.164 14.073 1.00 61.47 187 MET A C 1
ATOM 1418 O O . MET A 1 187 ? -1.001 27.380 13.035 1.00 61.47 187 MET A O 1
ATOM 1422 N N . ALA A 1 188 ? 0.948 27.279 14.128 1.00 56.69 188 ALA A N 1
ATOM 1423 C CA . ALA A 1 188 ? 1.762 27.714 12.989 1.00 56.69 188 ALA A CA 1
ATOM 1424 C C . ALA A 1 188 ? 1.785 26.706 11.822 1.00 56.69 188 ALA A C 1
ATOM 1426 O O . ALA A 1 188 ? 2.013 27.090 10.676 1.00 56.69 188 ALA A O 1
ATOM 1427 N N . SER A 1 189 ? 1.567 25.412 12.090 1.00 54.19 189 SER A N 1
ATOM 1428 C CA . SER A 1 189 ? 1.594 24.359 11.066 1.00 54.19 189 SER A CA 1
ATOM 1429 C C . SER A 1 189 ? 0.241 24.122 10.377 1.00 54.19 189 SER A C 1
ATOM 1431 O O . SER A 1 189 ? 0.174 23.239 9.516 1.00 54.19 189 SER A O 1
ATOM 1433 N N . ASP A 1 190 ? -0.827 24.829 10.765 1.00 54.28 190 ASP A N 1
ATOM 1434 C CA . ASP A 1 190 ? -2.206 24.640 10.267 1.00 54.28 190 ASP A CA 1
ATOM 1435 C C . ASP A 1 190 ? -2.699 23.177 10.393 1.00 54.28 190 ASP A C 1
ATOM 1437 O O . ASP A 1 190 ? -3.582 22.692 9.679 1.00 54.28 190 ASP A O 1
ATOM 1441 N N . ARG A 1 191 ? -2.081 22.423 11.312 1.00 50.22 191 ARG A N 1
ATOM 1442 C CA . ARG A 1 191 ? -2.507 21.084 11.704 1.00 50.22 191 ARG A CA 1
ATOM 1443 C C . ARG A 1 191 ? -3.351 21.268 12.944 1.00 50.22 191 ARG A C 1
ATOM 1445 O O . ARG A 1 191 ? -2.809 21.631 13.985 1.00 50.22 191 ARG A O 1
ATOM 1452 N N . VAL A 1 192 ? -4.652 21.010 12.787 1.00 45.91 192 VAL A N 1
ATOM 1453 C CA . VAL A 1 192 ? -5.638 20.873 13.866 1.00 45.91 192 VAL A CA 1
ATOM 1454 C C . VAL A 1 192 ? -4.928 20.268 15.071 1.00 45.91 192 VAL A C 1
ATOM 1456 O O . VAL A 1 192 ? -4.511 19.104 15.024 1.00 45.91 192 VAL A O 1
ATOM 1459 N N . SER A 1 193 ? -4.707 21.083 16.105 1.00 55.03 193 SER A N 1
ATOM 1460 C CA . SER A 1 193 ? -4.275 20.573 17.397 1.00 55.03 193 SER A CA 1
ATOM 1461 C C . SER A 1 193 ? -5.274 19.481 17.738 1.00 55.03 193 SER A C 1
ATOM 1463 O O . SER A 1 193 ? -6.484 19.688 17.676 1.00 55.03 193 SER A O 1
ATOM 1465 N N . SER A 1 194 ? -4.782 18.262 17.965 1.00 58.94 194 SER A N 1
ATOM 1466 C CA . SER A 1 194 ? -5.663 17.174 18.378 1.00 58.94 194 SER A CA 1
ATOM 1467 C C . SER A 1 194 ? -6.464 17.704 19.562 1.00 58.94 194 SER A C 1
ATOM 1469 O O . SER A 1 194 ? -5.850 18.236 20.477 1.00 58.94 194 SER A O 1
ATOM 1471 N N . GLU A 1 195 ? -7.791 17.611 19.541 1.00 62.12 195 GLU A N 1
ATOM 1472 C CA . GLU A 1 195 ? -8.685 18.085 20.614 1.00 62.12 195 GLU A CA 1
ATOM 1473 C C . GLU A 1 195 ? -8.158 17.698 22.012 1.00 62.12 195 GLU A C 1
ATOM 1475 O O . GLU A 1 195 ? -8.188 18.477 22.956 1.00 62.12 195 GLU A O 1
ATOM 1480 N N . ALA A 1 196 ? -7.509 16.531 22.098 1.00 59.06 196 ALA A N 1
ATOM 1481 C CA . ALA A 1 196 ? -6.779 16.035 23.260 1.00 59.06 196 ALA A CA 1
ATOM 1482 C C . ALA A 1 196 ? -5.667 16.958 23.811 1.00 59.06 196 ALA A C 1
ATOM 1484 O O . ALA A 1 196 ? -5.434 16.956 25.013 1.00 59.06 196 ALA A O 1
ATOM 1485 N N . ILE A 1 197 ? -4.952 17.710 22.972 1.00 64.62 197 ILE A N 1
ATOM 1486 C CA . ILE A 1 197 ? -3.906 18.665 23.375 1.00 64.62 197 ILE A CA 1
ATOM 1487 C C . ILE A 1 197 ? -4.544 19.918 23.978 1.00 64.62 197 ILE A C 1
ATOM 1489 O O . ILE A 1 197 ? -4.070 20.383 25.011 1.00 64.62 197 ILE A O 1
ATOM 1493 N N . LEU A 1 198 ? -5.623 20.428 23.375 1.00 66.00 198 LEU A N 1
ATOM 1494 C CA . LEU A 1 198 ? -6.348 21.593 23.892 1.00 66.00 198 LEU A CA 1
ATOM 1495 C C . LEU A 1 198 ? -7.052 21.261 25.210 1.00 66.00 198 LEU A C 1
ATOM 1497 O O . LEU A 1 198 ? -6.848 21.966 26.189 1.00 66.00 198 LEU A O 1
ATOM 1501 N N . LEU A 1 199 ? -7.742 20.119 25.282 1.00 69.19 199 LEU A N 1
ATOM 1502 C CA . LEU A 1 199 ? -8.344 19.611 26.520 1.00 69.19 199 LEU A CA 1
ATOM 1503 C C . LEU A 1 199 ? -7.297 19.351 27.611 1.00 69.19 199 LEU A C 1
ATOM 1505 O O . LEU A 1 199 ? -7.538 19.594 28.791 1.00 69.19 199 LEU A O 1
ATOM 1509 N N . MET A 1 200 ? -6.109 18.858 27.242 1.00 67.38 200 MET A N 1
ATOM 1510 C CA . MET A 1 200 ? -5.020 18.676 28.202 1.00 67.38 200 MET A CA 1
ATOM 1511 C C . MET A 1 200 ? -4.499 20.021 28.716 1.00 67.38 200 MET A C 1
ATOM 1513 O O . MET A 1 200 ? -4.262 20.148 29.915 1.00 67.38 200 MET A O 1
ATOM 1517 N N . ALA A 1 201 ? -4.332 21.010 27.839 1.00 69.88 201 ALA A N 1
ATOM 1518 C CA . ALA A 1 201 ? -3.879 22.347 28.204 1.00 69.88 201 ALA A CA 1
ATOM 1519 C C . ALA A 1 201 ? -4.906 23.080 29.085 1.00 69.88 201 ALA A C 1
ATOM 1521 O O . ALA A 1 201 ? -4.524 23.662 30.100 1.00 69.88 201 ALA A O 1
ATOM 1522 N N . GLU A 1 202 ? -6.194 22.963 28.762 1.00 75.06 202 GLU A N 1
ATOM 1523 C CA . GLU A 1 202 ? -7.307 23.482 29.562 1.00 75.06 202 GLU A CA 1
ATOM 1524 C C . GLU A 1 202 ? -7.359 22.805 30.939 1.00 75.06 202 GLU A C 1
ATOM 1526 O O . GLU A 1 202 ? -7.343 23.476 31.968 1.00 75.06 202 GLU A O 1
ATOM 1531 N N . SER A 1 203 ? -7.278 21.466 30.997 1.00 74.06 203 SER A N 1
ATOM 1532 C CA . SER A 1 203 ? -7.280 20.709 32.265 1.00 74.06 203 SER A CA 1
ATOM 1533 C C . SER A 1 203 ? -6.112 21.046 33.202 1.00 74.06 203 SER A C 1
ATOM 1535 O O . SER A 1 203 ? -6.126 20.684 34.380 1.00 74.06 203 SER A O 1
ATOM 1537 N N . ARG A 1 204 ? -5.076 21.706 32.674 1.00 72.50 204 ARG A N 1
ATOM 1538 C CA . ARG A 1 204 ? -3.890 22.154 33.406 1.00 72.50 204 ARG A CA 1
ATOM 1539 C C . ARG A 1 204 ? -3.866 23.662 33.650 1.00 72.50 204 ARG A C 1
ATOM 1541 O O . ARG A 1 204 ? -2.882 24.133 34.205 1.00 72.50 204 ARG A O 1
ATOM 1548 N N . GLY A 1 205 ? -4.919 24.390 33.274 1.00 71.62 205 GLY A N 1
ATOM 1549 C CA . GLY A 1 205 ? -5.022 25.837 33.470 1.00 71.62 205 GLY A CA 1
ATOM 1550 C C . GLY A 1 205 ? -4.033 26.640 32.626 1.00 71.62 205 GLY A C 1
ATOM 1551 O O . GLY A 1 205 ? -3.626 27.722 33.032 1.00 71.62 205 GLY A O 1
ATOM 1552 N N . ILE A 1 206 ? -3.598 26.102 31.482 1.00 71.75 206 ILE A N 1
ATOM 1553 C CA . ILE A 1 206 ? -2.658 26.775 30.569 1.00 71.75 206 ILE A CA 1
ATOM 1554 C C . ILE A 1 206 ? -3.414 27.667 29.584 1.00 71.75 206 ILE A C 1
ATOM 1556 O O . ILE A 1 206 ? -2.930 28.734 29.206 1.00 71.75 206 ILE A O 1
ATOM 1560 N N . VAL A 1 207 ? -4.593 27.209 29.166 1.00 72.19 207 VAL A N 1
ATOM 1561 C CA . VAL A 1 207 ? -5.490 27.921 28.259 1.00 72.19 207 VAL A CA 1
ATOM 1562 C C . VAL A 1 207 ? -6.909 27.896 28.805 1.00 72.19 207 VAL A C 1
ATOM 1564 O O . VAL A 1 207 ? -7.309 26.919 29.438 1.00 72.19 207 VAL A O 1
ATOM 1567 N N . GLU A 1 208 ? -7.655 28.949 28.523 1.00 75.38 208 GLU A N 1
ATOM 1568 C CA . GLU A 1 208 ? -9.106 28.991 28.606 1.00 75.38 208 GLU A CA 1
ATOM 1569 C C . GLU A 1 208 ? -9.657 28.848 27.184 1.00 75.38 208 GLU A C 1
ATOM 1571 O O . GLU A 1 208 ? -9.185 29.496 26.245 1.00 75.38 208 GLU A O 1
ATOM 1576 N N . LEU A 1 209 ? -10.608 27.930 27.011 1.00 72.00 209 LEU A N 1
ATOM 1577 C CA . LEU A 1 209 ? -11.272 27.693 25.735 1.00 72.00 209 LEU A CA 1
ATOM 1578 C C . LEU A 1 209 ? -12.652 28.359 25.779 1.00 72.00 209 LEU A C 1
ATOM 1580 O O . LEU A 1 209 ? -13.503 27.951 26.568 1.00 72.00 209 LEU A O 1
ATOM 1584 N N . ASP A 1 210 ? -12.885 29.350 24.917 1.00 64.62 210 ASP A N 1
ATOM 1585 C CA . ASP A 1 210 ? -14.213 29.937 24.693 1.00 64.62 210 ASP A CA 1
ATOM 1586 C C . ASP A 1 210 ? -14.629 29.743 23.227 1.00 64.62 210 ASP A C 1
ATOM 1588 O O . ASP A 1 210 ? -14.256 30.496 22.319 1.00 64.62 210 ASP A O 1
ATOM 1592 N N . GLY A 1 211 ? -15.364 28.656 22.976 1.00 67.12 211 GLY A N 1
ATOM 1593 C CA . GLY A 1 211 ? -15.756 28.241 21.630 1.00 67.12 211 GLY A CA 1
ATOM 1594 C C . GLY A 1 211 ? -14.549 27.879 20.757 1.00 67.12 211 GLY A C 1
ATOM 1595 O O . GLY A 1 211 ? -13.827 26.932 21.059 1.00 67.12 211 GLY A O 1
ATOM 1596 N N . ASP A 1 212 ? -14.347 28.627 19.668 1.00 59.31 212 ASP A N 1
ATOM 1597 C CA . ASP A 1 212 ? -13.198 28.473 18.756 1.00 59.31 212 ASP A CA 1
ATOM 1598 C C . ASP A 1 212 ? -11.990 29.347 19.167 1.00 59.31 212 ASP A C 1
ATOM 1600 O O . ASP A 1 212 ? -10.975 29.380 18.463 1.00 59.31 212 ASP A O 1
ATOM 1604 N N . THR A 1 213 ? -12.092 30.072 20.286 1.00 58.41 213 THR A N 1
ATOM 1605 C CA . THR A 1 213 ? -11.053 30.978 20.794 1.00 58.41 213 THR A CA 1
ATOM 1606 C C . THR A 1 213 ? -10.205 30.271 21.849 1.00 58.41 213 THR A C 1
ATOM 1608 O O . THR A 1 213 ? -10.726 29.550 22.700 1.00 58.41 213 THR A O 1
ATOM 1611 N N . ILE A 1 214 ? -8.887 30.464 21.776 1.00 68.62 214 ILE A N 1
ATOM 1612 C CA . ILE A 1 214 ? -7.915 29.912 22.725 1.00 68.62 214 ILE A CA 1
ATOM 1613 C C . ILE A 1 214 ? -7.203 31.092 23.379 1.00 68.62 214 ILE A C 1
ATOM 1615 O O . ILE A 1 214 ? -6.384 31.739 22.723 1.00 68.62 214 ILE A O 1
ATOM 1619 N N . ASP A 1 215 ? -7.473 31.326 24.660 1.00 72.56 215 ASP A N 1
ATOM 1620 C CA . ASP A 1 215 ? -6.821 32.371 25.446 1.00 72.56 215 ASP A CA 1
ATOM 1621 C C . ASP A 1 215 ? -5.825 31.747 26.425 1.00 72.56 215 ASP A C 1
ATOM 1623 O O . ASP A 1 215 ? -6.134 30.786 27.123 1.00 72.56 215 ASP A O 1
ATOM 1627 N N . PHE A 1 216 ? -4.595 32.258 26.484 1.00 73.75 216 PHE A N 1
ATOM 1628 C CA . PHE A 1 216 ? -3.602 31.773 27.447 1.00 73.75 216 PHE A CA 1
ATOM 1629 C C . PHE A 1 216 ? -3.816 32.423 28.813 1.00 73.75 216 PHE A C 1
ATOM 1631 O O . PHE A 1 216 ? -3.978 33.640 28.908 1.00 73.75 216 PHE A O 1
ATOM 1638 N N . THR A 1 217 ? -3.758 31.628 29.884 1.00 75.56 217 THR A N 1
ATOM 1639 C CA . THR A 1 217 ? -3.968 32.151 31.240 1.00 75.56 217 THR A CA 1
ATOM 1640 C C . THR A 1 217 ? -2.851 33.118 31.655 1.00 75.56 217 THR A C 1
ATOM 1642 O O . THR A 1 217 ? -1.700 32.980 31.212 1.00 75.56 217 THR A O 1
ATOM 1645 N N . PRO A 1 218 ? -3.130 34.096 32.539 1.00 70.38 218 PRO A N 1
ATOM 1646 C CA . PRO A 1 218 ? -2.121 35.036 33.027 1.00 70.38 218 PRO A CA 1
ATOM 1647 C C . PRO A 1 218 ? -0.920 34.346 33.690 1.00 70.38 218 PRO A C 1
ATOM 1649 O O . PRO A 1 218 ? 0.216 34.807 33.547 1.00 70.38 218 PRO A O 1
ATOM 1652 N N . GLU A 1 219 ? -1.137 33.227 34.389 1.00 69.62 219 GLU A N 1
ATOM 1653 C CA . GLU A 1 219 ? -0.063 32.421 34.972 1.00 69.62 219 GLU A CA 1
ATOM 1654 C C . GLU A 1 219 ? 0.814 31.762 33.901 1.00 69.62 219 GLU A C 1
ATOM 1656 O O . GLU A 1 219 ? 2.044 31.808 34.008 1.00 69.62 219 GLU A O 1
ATOM 1661 N N . ALA A 1 220 ? 0.212 31.209 32.841 1.00 65.62 220 ALA A N 1
ATOM 1662 C CA . ALA A 1 220 ? 0.947 30.632 31.719 1.00 65.62 220 ALA A CA 1
ATOM 1663 C C . ALA A 1 220 ? 1.761 31.704 30.982 1.00 65.62 220 ALA A C 1
ATOM 1665 O O . ALA A 1 220 ? 2.952 31.513 30.725 1.00 65.62 220 ALA A O 1
ATOM 1666 N N . MET A 1 221 ? 1.159 32.869 30.734 1.00 65.94 221 MET A N 1
ATOM 1667 C CA . MET A 1 221 ? 1.828 34.034 30.149 1.00 65.94 221 MET A CA 1
ATOM 1668 C C . MET A 1 221 ? 3.028 34.490 30.984 1.00 65.94 221 MET A C 1
ATOM 1670 O O . MET A 1 221 ? 4.121 34.707 30.455 1.00 65.94 221 MET A O 1
ATOM 1674 N N . LYS A 1 222 ? 2.869 34.554 32.309 1.00 71.38 222 LYS A N 1
ATOM 1675 C CA . LYS A 1 222 ? 3.947 34.916 33.235 1.00 71.38 222 LYS A CA 1
ATOM 1676 C C . LYS A 1 222 ? 5.083 33.886 33.248 1.00 71.38 222 LYS A C 1
ATOM 1678 O O . LYS A 1 222 ? 6.249 34.278 33.271 1.00 71.38 222 LYS A O 1
ATOM 1683 N N . ALA A 1 223 ? 4.771 32.589 33.195 1.00 65.12 223 ALA A N 1
ATOM 1684 C CA . ALA A 1 223 ? 5.769 31.512 33.166 1.00 65.12 223 ALA A CA 1
ATOM 1685 C C . ALA A 1 223 ? 6.620 31.508 31.876 1.00 65.12 223 ALA A C 1
ATOM 1687 O O . ALA A 1 223 ? 7.784 31.073 31.873 1.00 65.12 223 ALA A O 1
ATOM 1688 N N . MET A 1 224 ? 6.068 32.016 30.771 1.00 63.00 224 MET A N 1
ATOM 1689 C CA . MET A 1 224 ? 6.765 32.143 29.488 1.00 63.00 224 MET A CA 1
ATOM 1690 C C . MET A 1 224 ? 7.765 33.300 29.430 1.00 63.00 224 MET A C 1
ATOM 1692 O O . MET A 1 224 ? 8.730 33.233 28.662 1.00 63.00 224 MET A O 1
ATOM 1696 N N . GLY A 1 225 ? 7.561 34.349 30.229 1.00 67.00 225 GLY A N 1
ATOM 1697 C CA . GLY A 1 225 ? 8.370 35.564 30.158 1.00 67.00 225 GLY A CA 1
ATOM 1698 C C . GLY A 1 225 ? 8.392 36.147 28.729 1.00 67.00 225 GLY A C 1
ATOM 1699 O O . GLY A 1 225 ? 7.355 36.162 28.068 1.00 67.00 225 GLY A O 1
ATOM 1700 N N . PRO A 1 226 ? 9.552 36.578 28.197 1.00 62.62 226 PRO A N 1
ATOM 1701 C CA . PRO A 1 226 ? 9.627 37.268 26.902 1.00 62.62 226 PRO A CA 1
ATOM 1702 C C . PRO A 1 226 ? 9.263 36.388 25.691 1.00 62.62 226 PRO A C 1
ATOM 1704 O O . PRO A 1 226 ? 9.000 36.910 24.611 1.00 62.62 226 PRO A O 1
ATOM 1707 N N . LEU A 1 227 ? 9.228 35.057 25.841 1.00 54.12 227 LEU A N 1
ATOM 1708 C CA . LEU A 1 227 ? 8.828 34.150 24.757 1.00 54.12 227 LEU A CA 1
ATOM 1709 C C . LEU A 1 227 ? 7.320 34.193 24.477 1.00 54.12 227 LEU A C 1
ATOM 1711 O O . LEU A 1 227 ? 6.923 33.996 23.330 1.00 54.12 227 LEU A O 1
ATOM 1715 N N . GLY A 1 228 ? 6.498 34.471 25.495 1.00 58.75 228 GLY A N 1
ATOM 1716 C CA . GLY A 1 228 ? 5.046 34.580 25.338 1.00 58.75 228 GLY A CA 1
ATOM 1717 C C . GLY A 1 228 ? 4.661 35.770 24.464 1.00 58.75 228 GLY A C 1
ATOM 1718 O O . GLY A 1 228 ? 3.856 35.633 23.549 1.00 58.75 228 GLY A O 1
ATOM 1719 N N . GLU A 1 229 ? 5.320 36.911 24.676 1.00 60.38 229 GLU A N 1
ATOM 1720 C CA . GLU A 1 229 ? 5.104 38.133 23.891 1.00 60.38 229 GLU A CA 1
ATOM 1721 C C . GLU A 1 229 ? 5.530 37.970 22.422 1.00 60.38 229 GLU A C 1
ATOM 1723 O O . GLU A 1 229 ? 4.831 38.423 21.518 1.00 60.38 229 GLU A O 1
ATOM 1728 N N . ILE A 1 230 ? 6.651 37.285 22.161 1.00 57.44 230 ILE A N 1
ATOM 1729 C CA . ILE A 1 230 ? 7.129 37.020 20.791 1.00 57.44 230 ILE A CA 1
ATOM 1730 C C . ILE A 1 230 ? 6.169 36.085 20.045 1.00 57.44 230 ILE A C 1
ATOM 1732 O O . ILE A 1 230 ? 5.896 36.292 18.862 1.00 57.44 230 ILE A O 1
ATOM 1736 N N . ALA A 1 231 ? 5.654 35.059 20.723 1.00 54.69 231 ALA A N 1
ATOM 1737 C CA . ALA A 1 231 ? 4.718 34.115 20.126 1.00 54.69 231 ALA A CA 1
ATOM 1738 C C . ALA A 1 231 ? 3.352 34.754 19.831 1.00 54.69 231 ALA A C 1
ATOM 1740 O O . ALA A 1 231 ? 2.800 34.506 18.762 1.00 54.69 231 ALA A O 1
ATOM 1741 N N . LEU A 1 232 ? 2.843 35.615 20.720 1.00 59.06 232 LEU A N 1
ATOM 1742 C CA . LEU A 1 232 ? 1.617 36.381 20.473 1.00 59.06 232 LEU A CA 1
ATOM 1743 C C . LEU A 1 232 ? 1.770 37.341 19.292 1.00 59.06 232 LEU A C 1
ATOM 1745 O O . LEU A 1 232 ? 0.938 37.294 18.394 1.00 59.06 232 LEU A O 1
ATOM 1749 N N . ARG A 1 233 ? 2.882 38.084 19.182 1.00 57.22 233 ARG A N 1
ATOM 1750 C CA . ARG A 1 233 ? 3.154 38.915 17.989 1.00 57.22 233 ARG A CA 1
ATOM 1751 C C . ARG A 1 233 ? 3.181 38.112 16.688 1.00 57.22 233 ARG A C 1
ATOM 1753 O O . ARG A 1 233 ? 2.704 38.582 15.659 1.00 57.22 233 ARG A O 1
ATOM 1760 N N . ALA A 1 234 ? 3.720 36.892 16.725 1.00 52.75 234 ALA A N 1
ATOM 1761 C CA . ALA A 1 234 ? 3.746 36.008 15.561 1.00 52.75 234 ALA A CA 1
ATOM 1762 C C . ALA A 1 234 ? 2.345 35.500 15.161 1.00 52.75 234 ALA A C 1
ATOM 1764 O O . ALA A 1 234 ? 2.114 35.242 13.980 1.00 52.75 234 ALA A O 1
ATOM 1765 N N . ILE A 1 235 ? 1.424 35.370 16.121 1.00 51.88 235 ILE A N 1
ATOM 1766 C CA . ILE A 1 235 ? 0.026 34.967 15.899 1.00 51.88 235 ILE A CA 1
ATOM 1767 C C . ILE A 1 235 ? -0.833 36.166 15.461 1.00 51.88 235 ILE A C 1
ATOM 1769 O O . ILE A 1 235 ? -1.653 36.031 14.556 1.00 51.88 235 ILE A O 1
ATOM 1773 N N . GLU A 1 236 ? -0.612 37.342 16.049 1.00 55.94 236 GLU A N 1
ATOM 1774 C CA . GLU A 1 236 ? -1.311 38.601 15.743 1.00 55.94 236 GLU A CA 1
ATOM 1775 C C . GLU A 1 236 ? -0.850 39.234 14.417 1.00 55.94 236 GLU A C 1
ATOM 1777 O O . GLU A 1 236 ? -1.518 40.113 13.878 1.00 55.94 236 GLU A O 1
ATOM 1782 N N . GLY A 1 237 ? 0.251 38.743 13.836 1.00 46.53 237 GLY A N 1
ATOM 1783 C CA . GLY A 1 237 ? 0.762 39.193 12.539 1.00 46.53 237 GLY A CA 1
ATOM 1784 C C . GLY A 1 237 ? 1.584 40.483 12.594 1.00 46.53 237 GLY A C 1
ATOM 1785 O O . GLY A 1 237 ? 1.966 40.996 11.541 1.00 46.53 237 GLY A O 1
ATOM 1786 N N . ASP A 1 238 ? 1.916 40.968 13.791 1.00 41.69 238 ASP A N 1
ATOM 1787 C CA . ASP A 1 238 ? 2.744 42.154 14.012 1.00 41.69 238 ASP A CA 1
ATOM 1788 C C . ASP A 1 238 ? 4.239 41.815 13.888 1.00 41.69 238 ASP A C 1
ATOM 1790 O O . ASP A 1 238 ? 5.019 41.838 14.844 1.00 41.69 238 ASP A O 1
ATOM 1794 N N . PHE A 1 239 ? 4.667 41.521 12.660 1.00 40.50 239 PHE A N 1
ATOM 1795 C CA . PHE A 1 239 ? 6.026 41.848 12.244 1.00 40.50 239 PHE A CA 1
ATOM 1796 C C . PHE A 1 239 ? 5.985 43.224 11.584 1.00 40.50 239 PHE A C 1
ATOM 1798 O O . PHE A 1 239 ? 5.719 43.353 10.387 1.00 40.50 239 PHE A O 1
ATOM 1805 N N . GLU A 1 240 ? 6.289 44.271 12.353 1.00 42.09 240 GLU A N 1
ATOM 1806 C CA . GLU A 1 240 ? 6.862 45.462 11.736 1.00 42.09 240 GLU A CA 1
ATOM 1807 C C . GLU A 1 240 ? 8.109 45.002 10.971 1.00 42.09 240 GLU A C 1
ATOM 1809 O O . GLU A 1 240 ? 9.019 44.408 11.552 1.00 42.09 240 GLU A O 1
ATOM 1814 N N . ASN A 1 241 ? 8.126 45.212 9.652 1.00 38.88 241 ASN A N 1
ATOM 1815 C CA . ASN A 1 241 ? 9.312 45.007 8.828 1.00 38.88 241 ASN A CA 1
ATOM 1816 C C . ASN A 1 241 ? 10.421 45.921 9.359 1.00 38.88 241 ASN A C 1
ATOM 1818 O O . ASN A 1 241 ? 10.536 47.072 8.938 1.00 38.88 241 ASN A O 1
ATOM 1822 N N . THR A 1 242 ? 11.244 45.425 10.278 1.00 35.16 242 THR A N 1
ATOM 1823 C CA . THR A 1 242 ? 12.510 46.066 10.595 1.00 35.16 242 THR A CA 1
ATOM 1824 C C . THR A 1 242 ? 13.399 45.939 9.356 1.00 35.16 242 THR A C 1
ATOM 1826 O O . THR A 1 242 ? 13.631 44.829 8.866 1.00 35.16 242 THR A O 1
ATOM 1829 N N . PRO A 1 243 ? 13.874 47.054 8.778 1.00 40.44 243 PRO A N 1
ATOM 1830 C CA . PRO A 1 243 ? 14.617 47.033 7.529 1.00 40.44 243 PRO A CA 1
ATOM 1831 C C . PRO A 1 243 ? 16.086 46.694 7.786 1.00 40.44 243 PRO A C 1
ATOM 1833 O O . PRO A 1 243 ? 16.958 47.412 7.335 1.00 40.44 243 PRO A O 1
ATOM 1836 N N . GLU A 1 244 ? 16.392 45.623 8.513 1.00 41.16 244 GLU A N 1
ATOM 1837 C CA . GLU A 1 244 ? 17.773 45.217 8.780 1.00 41.16 244 GLU A CA 1
ATOM 1838 C C . GLU A 1 244 ? 17.831 43.699 8.969 1.00 41.16 244 GLU A C 1
ATOM 1840 O O . GLU A 1 244 ? 17.486 43.174 10.023 1.00 41.16 244 GLU A O 1
ATOM 1845 N N . GLY A 1 245 ? 18.263 42.974 7.928 1.00 37.72 245 GLY A N 1
ATOM 1846 C CA . GLY A 1 245 ? 18.627 41.561 8.088 1.00 37.72 245 GLY A CA 1
ATOM 1847 C C . GLY A 1 245 ? 18.250 40.586 6.973 1.00 37.72 245 GLY A C 1
ATOM 1848 O O . GLY A 1 245 ? 17.951 39.437 7.267 1.00 37.72 245 GLY A O 1
ATOM 1849 N N . SER A 1 246 ? 18.292 40.974 5.696 1.00 35.31 246 SER A N 1
ATOM 1850 C CA . SER A 1 246 ? 18.426 39.995 4.596 1.00 35.31 246 SER A CA 1
ATOM 1851 C C . SER A 1 246 ? 19.529 40.403 3.619 1.00 35.31 246 SER A C 1
ATOM 1853 O O . SER A 1 246 ? 19.376 40.421 2.404 1.00 35.31 246 SER A O 1
ATOM 1855 N N . GLY A 1 247 ? 20.693 40.742 4.174 1.00 33.25 247 GLY A N 1
ATOM 1856 C CA . GLY A 1 247 ? 21.921 40.889 3.406 1.00 33.25 247 GLY A CA 1
ATOM 1857 C C . GLY A 1 247 ? 22.631 39.548 3.267 1.00 33.25 247 GLY A C 1
ATOM 1858 O O . GLY A 1 247 ? 23.498 39.249 4.072 1.00 33.25 247 GLY A O 1
ATOM 1859 N N . THR A 1 248 ? 22.296 38.757 2.247 1.00 41.25 248 THR A N 1
ATOM 1860 C CA . THR A 1 248 ? 23.299 37.980 1.496 1.00 41.25 248 THR A CA 1
ATOM 1861 C C . THR A 1 248 ? 22.822 37.791 0.056 1.00 41.25 248 THR A C 1
ATOM 1863 O O . THR A 1 248 ? 21.665 37.472 -0.187 1.00 41.25 248 THR A O 1
ATOM 1866 N N . ALA A 1 249 ? 23.757 37.977 -0.880 1.00 39.81 249 ALA A N 1
ATOM 1867 C CA . ALA A 1 249 ? 23.641 37.798 -2.330 1.00 39.81 249 ALA A CA 1
ATOM 1868 C C . ALA A 1 249 ? 23.127 38.988 -3.167 1.00 39.81 249 ALA A C 1
ATOM 1870 O O . ALA A 1 249 ? 22.216 38.831 -3.977 1.00 39.81 249 ALA A O 1
ATOM 1871 N N . ARG A 1 250 ? 23.815 40.141 -3.096 1.00 37.09 250 ARG A N 1
ATOM 1872 C CA . ARG A 1 250 ? 24.080 40.952 -4.306 1.00 37.09 250 ARG A CA 1
ATOM 1873 C C . ARG A 1 250 ? 25.273 41.912 -4.170 1.00 37.09 250 ARG A C 1
ATOM 1875 O O . ARG A 1 250 ? 25.146 43.100 -4.421 1.00 37.09 250 ARG A O 1
ATOM 1882 N N . GLU A 1 251 ? 26.453 41.392 -3.841 1.00 41.78 251 GLU A N 1
ATOM 1883 C CA . GLU A 1 251 ? 27.721 42.107 -4.063 1.00 41.78 251 GLU A CA 1
ATOM 1884 C C . GLU A 1 251 ? 28.532 41.383 -5.139 1.00 41.78 251 GLU A C 1
ATOM 1886 O O . GLU A 1 251 ? 29.411 40.580 -4.851 1.00 41.78 251 GLU A O 1
ATOM 1891 N N . ALA A 1 252 ? 28.174 41.626 -6.400 1.00 41.50 252 ALA A N 1
ATOM 1892 C CA . ALA A 1 252 ? 29.026 41.387 -7.565 1.00 41.50 252 ALA A CA 1
ATOM 1893 C C . ALA A 1 252 ? 28.367 42.021 -8.797 1.00 41.50 252 ALA A C 1
ATOM 1895 O O . ALA A 1 252 ? 27.684 41.347 -9.559 1.00 41.50 252 ALA A O 1
ATOM 1896 N N . SER A 1 253 ? 28.507 43.335 -8.954 1.00 38.12 253 SER A N 1
ATOM 1897 C CA . SER A 1 253 ? 28.494 44.033 -10.250 1.00 38.12 253 SER A CA 1
ATOM 1898 C C . SER A 1 253 ? 28.569 45.527 -9.971 1.00 38.12 253 SER A C 1
ATOM 1900 O O . SER A 1 253 ? 27.721 46.068 -9.268 1.00 38.12 253 SER A O 1
ATOM 1902 N N . GLY A 1 254 ? 29.612 46.165 -10.490 1.00 39.03 254 GLY A N 1
ATOM 1903 C CA . GLY A 1 254 ? 29.996 47.526 -10.151 1.00 39.03 254 GLY A CA 1
ATOM 1904 C C . GLY A 1 254 ? 29.031 48.626 -10.587 1.00 39.03 254 GLY A C 1
ATOM 1905 O O . GLY A 1 254 ? 28.104 48.428 -11.368 1.00 39.03 254 GLY A O 1
ATOM 1906 N N . GLY A 1 255 ? 29.322 49.820 -10.082 1.00 33.81 255 GLY A N 1
ATOM 1907 C CA . GLY A 1 255 ? 28.691 51.072 -10.473 1.00 33.81 255 GLY A CA 1
ATOM 1908 C C . GLY A 1 255 ? 29.127 52.186 -9.529 1.00 33.81 255 GLY A C 1
ATOM 1909 O O . GLY A 1 255 ? 28.869 52.116 -8.338 1.00 33.81 255 GLY A O 1
ATOM 1910 N N . GLN A 1 256 ? 29.860 53.153 -10.071 1.00 40.88 256 GLN A N 1
ATOM 1911 C CA . GLN A 1 256 ? 30.570 54.255 -9.410 1.00 40.88 256 GLN A CA 1
ATOM 1912 C C . GLN A 1 256 ? 29.741 55.152 -8.465 1.00 40.88 256 GLN A C 1
ATOM 1914 O O . GLN A 1 256 ? 28.520 55.227 -8.594 1.00 40.88 256 GLN A O 1
ATOM 1919 N N . PRO A 1 257 ? 30.415 55.920 -7.581 1.00 49.12 257 PRO A N 1
ATOM 1920 C CA . PRO A 1 257 ? 29.775 56.906 -6.718 1.00 49.12 257 PRO A CA 1
ATOM 1921 C C . PRO A 1 257 ? 29.510 58.216 -7.475 1.00 49.12 257 PRO A C 1
ATOM 1923 O O . PRO A 1 257 ? 30.330 58.644 -8.290 1.00 49.12 257 PRO A O 1
ATOM 1926 N N . LEU A 1 258 ? 28.412 58.901 -7.143 1.00 44.16 258 LEU A N 1
ATOM 1927 C CA . LEU A 1 258 ? 28.253 60.330 -7.420 1.00 44.16 258 LEU A CA 1
ATOM 1928 C C . LEU A 1 258 ? 28.024 61.108 -6.116 1.00 44.16 258 LEU A C 1
ATOM 1930 O O . LEU A 1 258 ? 27.401 60.578 -5.193 1.00 44.16 258 LEU A O 1
ATOM 1934 N N . PRO A 1 259 ? 28.582 62.329 -6.015 1.00 51.69 259 PRO A N 1
ATOM 1935 C CA . PRO A 1 259 ? 28.752 63.026 -4.754 1.00 51.69 259 PRO A CA 1
ATOM 1936 C C . PRO A 1 259 ? 27.551 63.883 -4.343 1.00 51.69 259 PRO A C 1
ATOM 1938 O O . PRO A 1 259 ? 26.658 64.219 -5.114 1.00 51.69 259 PRO A O 1
ATOM 1941 N N . SER A 1 260 ? 27.639 64.238 -3.069 1.00 45.12 260 SER A N 1
ATOM 1942 C CA . SER A 1 260 ? 26.826 65.115 -2.241 1.00 45.12 260 SER A CA 1
ATOM 1943 C C . SER A 1 260 ? 26.421 66.480 -2.818 1.00 45.12 260 SER A C 1
ATOM 1945 O O . SER A 1 260 ? 27.210 67.135 -3.496 1.00 45.12 260 SER A O 1
ATOM 1947 N N . ASN A 1 261 ? 25.307 66.961 -2.255 1.00 41.34 261 ASN A N 1
ATOM 1948 C CA . ASN A 1 261 ? 24.944 68.350 -1.941 1.00 41.34 261 ASN A CA 1
ATOM 1949 C C . ASN A 1 261 ? 24.367 69.237 -3.057 1.00 41.34 261 ASN A C 1
ATOM 1951 O O . ASN A 1 261 ? 25.076 69.769 -3.904 1.00 41.34 261 ASN A O 1
ATOM 1955 N N . GLY A 1 262 ? 23.066 69.495 -2.913 1.00 35.19 262 GLY A N 1
ATOM 1956 C CA . GLY A 1 262 ? 22.292 70.586 -3.508 1.00 35.19 262 GLY A CA 1
ATOM 1957 C C . GLY A 1 262 ? 20.846 70.427 -3.023 1.00 35.19 262 GLY A C 1
ATOM 1958 O O . GLY A 1 262 ? 20.163 69.511 -3.457 1.00 35.19 262 GLY A O 1
ATOM 1959 N N . ASP A 1 263 ? 20.504 70.970 -1.861 1.00 39.56 263 ASP A N 1
ATOM 1960 C CA . ASP A 1 263 ? 19.884 72.291 -1.683 1.00 39.56 263 ASP A CA 1
ATOM 1961 C C . ASP A 1 263 ? 18.367 72.287 -1.975 1.00 39.56 263 ASP A C 1
ATOM 1963 O O . ASP A 1 263 ? 17.913 72.201 -3.111 1.00 39.56 263 ASP A O 1
ATOM 1967 N N . ILE A 1 264 ? 17.629 72.262 -0.862 1.00 48.31 264 ILE A N 1
ATOM 1968 C CA . ILE A 1 264 ? 16.388 72.973 -0.525 1.00 48.31 264 ILE A CA 1
ATOM 1969 C C . ILE A 1 264 ? 15.496 73.404 -1.702 1.00 48.31 264 ILE A C 1
ATOM 1971 O O . ILE A 1 264 ? 15.822 74.300 -2.476 1.00 48.31 264 ILE A O 1
ATOM 1975 N N . GLY A 1 265 ? 14.276 72.864 -1.721 1.00 35.12 265 GLY A N 1
ATOM 1976 C CA . GLY A 1 265 ? 13.175 73.389 -2.521 1.00 35.12 265 GLY A CA 1
ATOM 1977 C C . GLY A 1 265 ? 11.830 72.901 -2.002 1.00 35.12 265 GLY A C 1
ATOM 1978 O O . GLY A 1 265 ? 11.482 71.735 -2.166 1.00 35.12 265 GLY A O 1
ATOM 1979 N N . ASP A 1 266 ? 11.113 73.813 -1.354 1.00 47.53 266 ASP A N 1
ATOM 1980 C CA . ASP A 1 266 ? 9.745 73.711 -0.854 1.00 47.53 266 ASP A CA 1
ATOM 1981 C C . ASP A 1 266 ? 8.789 72.894 -1.729 1.00 47.53 266 ASP A C 1
ATOM 1983 O O . ASP A 1 266 ? 8.516 73.272 -2.864 1.00 47.53 266 ASP A O 1
ATOM 1987 N N . LEU A 1 267 ? 8.151 71.879 -1.141 1.00 44.28 267 LEU A N 1
ATOM 1988 C CA . LEU A 1 267 ? 6.804 71.458 -1.531 1.00 44.28 267 LEU A CA 1
ATOM 1989 C C . LEU A 1 267 ? 6.015 71.054 -0.281 1.00 44.28 267 LEU A C 1
ATOM 1991 O O . LEU A 1 267 ? 5.893 69.887 0.092 1.00 44.28 267 LEU A O 1
ATOM 1995 N N . GLN A 1 268 ? 5.448 72.073 0.366 1.00 46.44 268 GLN A N 1
ATOM 1996 C CA . GLN A 1 268 ? 4.239 71.926 1.160 1.00 46.44 268 GLN A CA 1
ATOM 1997 C C . GLN A 1 268 ? 3.105 71.446 0.246 1.00 46.44 268 GLN A C 1
ATOM 1999 O O . GLN A 1 268 ? 2.527 72.239 -0.482 1.00 46.44 268 GLN A O 1
ATOM 2004 N N . HIS A 1 269 ? 2.736 70.173 0.342 1.00 40.00 269 HIS A N 1
ATOM 2005 C CA . HIS A 1 269 ? 1.349 69.745 0.181 1.00 40.00 269 HIS A CA 1
ATOM 2006 C C . HIS A 1 269 ? 1.099 68.575 1.125 1.00 40.00 269 HIS A C 1
ATOM 2008 O O . HIS A 1 269 ? 1.347 67.412 0.813 1.00 40.00 269 HIS A O 1
ATOM 2014 N N . GLY A 1 270 ? 0.609 68.917 2.317 1.00 39.38 270 GLY A N 1
ATOM 2015 C CA . GLY A 1 270 ? 0.016 67.958 3.229 1.00 39.38 270 GLY A CA 1
ATOM 2016 C C . GLY A 1 270 ? -1.196 67.317 2.567 1.00 39.38 270 GLY A C 1
ATOM 2017 O O . GLY A 1 270 ? -2.267 67.914 2.504 1.00 39.38 270 GLY A O 1
ATOM 2018 N N . THR A 1 271 ? -1.035 66.083 2.102 1.00 37.44 271 THR A N 1
ATOM 2019 C CA . THR A 1 271 ? -2.159 65.160 2.020 1.00 37.44 271 THR A CA 1
ATOM 2020 C C . THR A 1 271 ? -2.356 64.633 3.432 1.00 37.44 271 THR A C 1
ATOM 2022 O O . THR A 1 271 ? -1.645 63.752 3.910 1.00 37.44 271 THR A O 1
ATOM 2025 N N . GLN A 1 272 ? -3.292 65.252 4.153 1.00 36.28 272 GLN A N 1
ATOM 2026 C CA . GLN A 1 272 ? -3.891 64.615 5.315 1.00 36.28 272 GLN A CA 1
ATOM 2027 C C . GLN A 1 272 ? -4.420 63.270 4.818 1.00 36.28 272 GLN A C 1
ATOM 2029 O O . GLN A 1 272 ? -5.402 63.218 4.078 1.00 36.28 272 GLN A O 1
ATOM 2034 N N . SER A 1 273 ? -3.703 62.190 5.137 1.00 37.38 273 SER A N 1
ATOM 2035 C CA . SER A 1 273 ? -4.235 60.847 4.967 1.00 37.38 273 SER A CA 1
ATOM 2036 C C . SER A 1 273 ? -5.538 60.822 5.744 1.00 37.38 273 SER A C 1
ATOM 2038 O O . SER A 1 273 ? -5.543 61.060 6.953 1.00 37.38 273 SER A O 1
ATOM 2040 N N . ALA A 1 274 ? -6.635 60.631 5.013 1.00 36.50 274 ALA A N 1
ATOM 2041 C CA . ALA A 1 274 ? -7.957 60.486 5.585 1.00 36.50 274 ALA A CA 1
ATOM 2042 C C . ALA A 1 274 ? -7.883 59.502 6.765 1.00 36.50 274 ALA A C 1
ATOM 2044 O O . ALA A 1 274 ? -7.147 58.510 6.669 1.00 36.50 274 ALA A O 1
ATOM 2045 N N . PRO A 1 275 ? -8.596 59.763 7.875 1.00 37.53 275 PRO A N 1
ATOM 2046 C CA . PRO A 1 275 ? -8.655 58.820 8.980 1.00 37.53 275 PRO A CA 1
ATOM 2047 C C . PRO A 1 275 ? -9.057 57.462 8.406 1.00 37.53 275 PRO A C 1
ATOM 2049 O O . PRO A 1 275 ? -10.105 57.339 7.769 1.00 37.53 275 PRO A O 1
ATOM 2052 N N . ARG A 1 276 ? -8.173 56.465 8.553 1.00 43.09 276 ARG A N 1
ATOM 2053 C CA . ARG A 1 276 ? -8.486 55.094 8.152 1.00 43.09 276 ARG A CA 1
ATOM 2054 C C . ARG A 1 276 ? -9.777 54.724 8.885 1.00 43.09 276 ARG A C 1
ATOM 2056 O O . ARG A 1 276 ? -9.817 54.919 10.102 1.00 43.09 276 ARG A O 1
ATOM 2063 N N . PRO A 1 277 ? -10.827 54.259 8.188 1.00 41.56 277 PRO A N 1
ATOM 2064 C CA . PRO A 1 277 ? -12.017 53.788 8.872 1.00 41.56 277 PRO A CA 1
ATOM 2065 C C . PRO A 1 277 ? -11.574 52.726 9.877 1.00 41.56 277 PRO A C 1
ATOM 2067 O O . PRO A 1 277 ? -10.790 51.837 9.534 1.00 41.56 277 PRO A O 1
ATOM 2070 N N . HIS A 1 278 ? -12.011 52.871 11.129 1.00 47.03 278 HIS A N 1
ATOM 2071 C CA . HIS A 1 278 ? -11.842 51.828 12.134 1.00 47.03 278 HIS A CA 1
ATOM 2072 C C . HIS A 1 278 ? -12.309 50.503 11.516 1.00 47.03 278 HIS A C 1
ATOM 2074 O O . HIS A 1 278 ? -13.337 50.517 10.829 1.00 47.03 278 HIS A O 1
ATOM 2080 N N . PRO A 1 279 ? -11.561 49.396 11.681 1.00 52.03 279 PRO A N 1
ATOM 2081 C CA . PRO A 1 279 ? -11.985 48.117 11.137 1.00 52.03 279 PRO A CA 1
ATOM 2082 C C . PRO A 1 279 ? -13.373 47.829 11.704 1.00 52.03 279 PRO A C 1
ATOM 2084 O O . PRO A 1 279 ? -13.540 47.731 12.919 1.00 52.03 279 PRO A O 1
ATOM 2087 N N . SER A 1 280 ? -14.378 47.792 10.827 1.00 61.91 280 SER A N 1
ATOM 2088 C CA . SER A 1 280 ? -15.692 47.272 11.183 1.00 61.91 280 SER A CA 1
ATOM 2089 C C . SER A 1 280 ? -15.468 45.906 11.812 1.00 61.91 280 SER A C 1
ATOM 2091 O O . SER A 1 280 ? -14.665 45.135 11.274 1.00 61.91 280 SER A O 1
ATOM 2093 N N . GLU A 1 281 ? -16.130 45.631 12.936 1.00 73.19 281 GLU A N 1
ATOM 2094 C CA . GLU A 1 281 ? -16.061 44.319 13.574 1.00 73.19 281 GLU A CA 1
ATOM 2095 C C . GLU A 1 281 ? -16.197 43.223 12.507 1.00 73.19 281 GLU A C 1
ATOM 2097 O O . GLU A 1 281 ? -17.012 43.362 11.583 1.00 73.19 281 GLU A O 1
ATOM 2102 N N . PRO A 1 282 ? -15.346 42.185 12.560 1.00 76.81 282 PRO A N 1
ATOM 2103 C CA . PRO A 1 282 ? -15.365 41.145 11.551 1.00 76.81 282 PRO A CA 1
ATOM 2104 C C . PRO A 1 282 ? -16.766 40.545 11.499 1.00 76.81 282 PRO A C 1
ATOM 2106 O O . PRO A 1 282 ? -17.339 40.209 12.536 1.00 76.81 282 PRO A O 1
ATOM 2109 N N . LEU A 1 283 ? -17.301 40.406 10.286 1.00 83.50 283 LEU A N 1
ATOM 2110 C CA . LEU A 1 283 ? -18.649 39.884 10.094 1.00 83.50 283 LEU A CA 1
ATOM 2111 C C . LEU A 1 283 ? -18.794 38.508 10.745 1.00 83.50 283 LEU A C 1
ATOM 2113 O O . LEU A 1 283 ? -17.829 37.728 10.837 1.00 83.50 283 LEU A O 1
ATOM 2117 N N . SER A 1 284 ? -20.025 38.199 11.154 1.00 91.62 284 SER A N 1
ATOM 2118 C CA . SER A 1 284 ? -20.354 36.857 11.616 1.00 91.62 284 SER A CA 1
ATOM 2119 C C . SER A 1 284 ? -20.055 35.833 10.516 1.00 91.62 284 SER A C 1
ATOM 2121 O O . SER A 1 284 ? -20.032 36.144 9.321 1.00 91.62 284 SER A O 1
ATOM 2123 N N . THR A 1 285 ? -19.818 34.582 10.908 1.00 89.12 285 THR A N 1
ATOM 2124 C CA . THR A 1 285 ? -19.484 33.513 9.954 1.00 89.12 285 THR A CA 1
ATOM 2125 C C . THR A 1 285 ? -20.559 33.339 8.875 1.00 89.12 285 THR A C 1
ATOM 2127 O O . THR A 1 285 ? -20.227 33.081 7.720 1.00 89.12 285 THR A O 1
ATOM 2130 N N . GLU A 1 286 ? -21.835 33.516 9.224 1.00 90.12 286 GLU A N 1
ATOM 2131 C CA . GLU A 1 286 ? -22.953 33.398 8.280 1.00 90.12 286 GLU A CA 1
ATOM 2132 C C . GLU A 1 286 ? -22.966 34.542 7.256 1.00 90.12 286 GLU A C 1
ATOM 2134 O O . GLU A 1 286 ? -23.118 34.306 6.057 1.00 90.12 286 GLU A O 1
ATOM 2139 N N . GLU A 1 287 ? -22.734 35.779 7.695 1.00 91.06 287 GLU A N 1
ATOM 2140 C CA . GLU A 1 287 ? -22.647 36.946 6.807 1.00 91.06 287 GLU A CA 1
ATOM 2141 C C . GLU A 1 287 ? -21.413 36.873 5.899 1.00 91.06 287 GLU A C 1
ATOM 2143 O O . GLU A 1 287 ? -21.490 37.156 4.699 1.00 91.06 287 GLU A O 1
ATOM 2148 N N . ALA A 1 288 ? -20.281 36.422 6.447 1.00 90.69 288 ALA A N 1
ATOM 2149 C CA . ALA A 1 288 ? -19.062 36.199 5.683 1.00 90.69 288 ALA A CA 1
ATOM 2150 C C . ALA A 1 288 ? -19.268 35.136 4.591 1.00 90.69 288 ALA A C 1
ATOM 2152 O O . ALA A 1 288 ? -18.828 35.327 3.458 1.00 90.69 288 ALA A O 1
ATOM 2153 N N . ASP A 1 289 ? -19.977 34.045 4.886 1.00 94.19 289 ASP A N 1
ATOM 2154 C CA . ASP A 1 289 ? -20.294 32.998 3.911 1.00 94.19 289 ASP A CA 1
ATOM 2155 C C . ASP A 1 289 ? -21.135 33.505 2.738 1.00 94.19 289 ASP A C 1
ATOM 2157 O O . ASP A 1 289 ? -20.884 33.123 1.590 1.00 94.19 289 ASP A O 1
ATOM 2161 N N . VAL A 1 290 ? -22.114 34.376 3.005 1.00 94.75 290 VAL A N 1
ATOM 2162 C CA . VAL A 1 290 ? -22.947 34.993 1.963 1.00 94.75 290 VAL A CA 1
ATOM 2163 C C . VAL A 1 290 ? -22.082 35.821 1.013 1.00 94.75 290 VAL A C 1
ATOM 2165 O O . VAL A 1 290 ? -22.177 35.659 -0.207 1.00 94.75 290 VAL A O 1
ATOM 2168 N N . ILE A 1 291 ? -21.188 36.651 1.557 1.00 91.8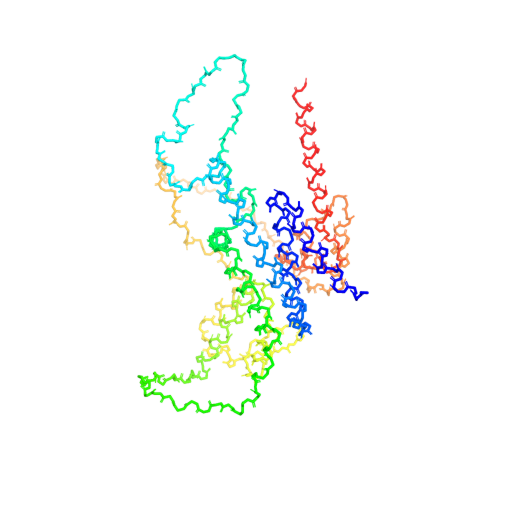1 291 ILE A N 1
ATOM 2169 C CA . ILE A 1 291 ? -20.279 37.494 0.767 1.00 91.81 291 ILE A CA 1
ATOM 2170 C C . ILE A 1 291 ? -19.276 36.641 -0.015 1.00 91.81 291 ILE A C 1
ATOM 2172 O O . ILE A 1 291 ? -19.061 36.873 -1.205 1.00 91.81 291 ILE A O 1
ATOM 2176 N N . ILE A 1 292 ? -18.696 35.618 0.617 1.00 92.88 292 ILE A N 1
ATOM 2177 C CA . ILE A 1 292 ? -17.755 34.700 -0.034 1.00 92.88 292 ILE A CA 1
ATOM 2178 C C . ILE A 1 292 ? -18.449 33.969 -1.187 1.00 92.88 292 ILE A C 1
ATOM 2180 O O . ILE A 1 292 ? -17.904 33.911 -2.289 1.00 92.88 292 ILE A O 1
ATOM 2184 N N . ARG A 1 293 ? -19.667 33.455 -0.979 1.00 93.06 293 ARG A N 1
ATOM 2185 C CA . ARG A 1 293 ? -20.441 32.786 -2.032 1.00 93.06 293 ARG A CA 1
ATOM 2186 C C . ARG A 1 293 ? -20.727 33.717 -3.204 1.00 93.06 293 ARG A C 1
ATOM 2188 O O . ARG A 1 293 ? -20.473 33.331 -4.342 1.00 93.06 293 ARG A O 1
ATOM 2195 N N . ALA A 1 294 ? -21.204 34.930 -2.931 1.00 91.25 294 ALA A N 1
ATOM 2196 C CA . ALA A 1 294 ? -21.466 35.925 -3.966 1.00 91.25 294 ALA A CA 1
ATOM 2197 C C . ALA A 1 294 ? -20.190 36.282 -4.746 1.00 91.25 294 ALA A C 1
ATOM 2199 O O . ALA A 1 294 ? -20.214 36.352 -5.970 1.00 91.25 294 ALA A O 1
ATOM 2200 N N . GLY A 1 295 ? -19.057 36.420 -4.053 1.00 92.50 295 GLY A N 1
ATOM 2201 C CA . GLY A 1 295 ? -17.761 36.714 -4.659 1.00 92.50 295 GLY A CA 1
ATOM 2202 C C . GLY A 1 295 ? -17.244 35.640 -5.610 1.00 92.50 295 GLY A C 1
ATOM 2203 O O . GLY A 1 295 ? -16.745 35.966 -6.685 1.00 92.50 295 GLY A O 1
ATOM 2204 N N . TYR A 1 296 ? -17.373 34.364 -5.236 1.00 87.94 296 TYR A N 1
ATOM 2205 C CA . TYR A 1 296 ? -16.970 33.240 -6.091 1.00 87.94 296 TYR A CA 1
ATOM 2206 C C . TYR A 1 296 ? -17.926 33.002 -7.269 1.00 87.94 296 TYR A C 1
ATOM 2208 O O . TYR A 1 296 ? -17.514 32.399 -8.256 1.00 87.94 296 TYR A O 1
ATOM 2216 N N . MET A 1 297 ? -19.182 33.444 -7.164 1.00 86.75 297 MET A N 1
ATOM 2217 C CA . MET A 1 297 ? -20.195 33.321 -8.222 1.00 86.75 297 MET A CA 1
ATOM 2218 C C . MET A 1 297 ? -20.279 34.549 -9.143 1.00 86.75 297 MET A C 1
ATOM 2220 O O . MET A 1 297 ? -21.016 34.510 -10.126 1.00 86.75 297 MET A O 1
ATOM 2224 N N . ALA A 1 298 ? -19.559 35.632 -8.837 1.00 85.00 298 ALA A N 1
ATOM 2225 C CA . ALA A 1 298 ? -19.465 36.800 -9.707 1.00 85.00 298 ALA A CA 1
ATOM 2226 C C . ALA A 1 298 ? -18.698 36.470 -11.001 1.00 85.00 298 ALA A C 1
ATOM 2228 O O . ALA A 1 298 ? -17.834 35.594 -11.007 1.00 85.00 298 ALA A O 1
ATOM 2229 N N . ASP A 1 299 ? -18.990 37.195 -12.083 1.00 83.88 299 ASP A N 1
ATOM 2230 C CA . ASP A 1 299 ? -18.259 37.101 -13.350 1.00 83.88 299 ASP A CA 1
ATOM 2231 C C . ASP A 1 299 ? -17.674 38.480 -13.724 1.00 83.88 299 ASP A C 1
ATOM 2233 O O . ASP A 1 299 ? -18.439 39.387 -14.073 1.00 83.88 299 ASP A O 1
ATOM 2237 N N . PRO A 1 300 ? -16.346 38.691 -13.602 1.00 82.69 300 PRO A N 1
ATOM 2238 C CA . PRO A 1 300 ? -15.341 37.726 -13.148 1.00 82.69 300 PRO A CA 1
ATOM 2239 C C . PRO A 1 300 ? -15.392 37.484 -11.625 1.00 82.69 300 PRO A C 1
ATOM 2241 O O . PRO A 1 300 ? -15.813 38.368 -10.871 1.00 82.69 300 PRO A O 1
ATOM 2244 N N . PRO A 1 301 ? -14.915 36.321 -11.142 1.00 84.44 301 PRO A N 1
ATOM 2245 C CA . PRO A 1 301 ? -14.919 36.014 -9.717 1.00 84.44 301 PRO A CA 1
ATOM 2246 C C . PRO A 1 301 ? -14.007 36.974 -8.953 1.00 84.44 301 PRO A C 1
ATOM 2248 O O . PRO A 1 301 ? -12.893 37.293 -9.383 1.00 84.44 301 PRO A O 1
ATOM 2251 N N . ALA A 1 302 ? -14.473 37.416 -7.786 1.00 87.69 302 ALA A N 1
ATOM 2252 C CA . ALA A 1 302 ? -13.708 38.307 -6.929 1.00 87.69 302 ALA A CA 1
ATOM 2253 C C . ALA A 1 302 ? -12.434 37.616 -6.422 1.00 87.69 302 ALA A C 1
ATOM 2255 O O . ALA A 1 302 ? -12.412 36.420 -6.117 1.00 87.69 302 ALA A O 1
ATOM 2256 N N . SER A 1 303 ? -11.353 38.384 -6.282 1.00 90.12 303 SER A N 1
ATOM 2257 C CA . SER A 1 303 ? -10.112 37.847 -5.729 1.00 90.12 303 SER A CA 1
ATOM 2258 C C . SER A 1 303 ? -10.295 37.450 -4.258 1.00 90.12 303 SER A C 1
ATOM 2260 O O . SER A 1 303 ? -11.022 38.091 -3.497 1.00 90.12 303 SER A O 1
ATOM 2262 N N . VAL A 1 304 ? -9.559 36.432 -3.809 1.00 87.62 304 VAL A N 1
ATOM 2263 C CA . VAL A 1 304 ? -9.572 36.014 -2.395 1.00 87.62 304 VAL A CA 1
ATOM 2264 C C . VAL A 1 304 ? -9.143 37.155 -1.461 1.00 87.62 304 VAL A C 1
ATOM 2266 O O . VAL A 1 304 ? -9.615 37.226 -0.333 1.00 87.62 304 VAL A O 1
ATOM 2269 N N . SER A 1 305 ? -8.271 38.058 -1.929 1.00 87.44 305 SER A N 1
ATOM 2270 C CA . SER A 1 305 ? -7.837 39.224 -1.147 1.00 87.44 305 SER A CA 1
ATOM 2271 C C . SER A 1 305 ? -8.981 40.213 -0.946 1.00 87.44 305 SER A C 1
ATOM 2273 O O . SER A 1 305 ? -9.289 40.549 0.187 1.00 87.44 305 SER A O 1
ATOM 2275 N N . SER A 1 306 ? -9.669 40.587 -2.029 1.00 86.31 306 SER A N 1
ATOM 2276 C CA . SER A 1 306 ? -10.806 41.509 -1.956 1.00 86.31 306 SER A CA 1
ATOM 2277 C C . SER A 1 306 ? -11.962 40.948 -1.129 1.00 86.31 306 SER A C 1
ATOM 2279 O O . SER A 1 306 ? -12.657 41.707 -0.467 1.00 86.31 306 SER A O 1
ATOM 2281 N N . LEU A 1 307 ? -12.158 39.624 -1.127 1.00 89.56 307 LEU A N 1
ATOM 2282 C CA . LEU A 1 307 ? -13.163 38.990 -0.271 1.00 89.56 307 LEU A CA 1
ATOM 2283 C C . LEU A 1 307 ? -12.771 39.001 1.206 1.00 89.56 307 LEU A C 1
ATOM 2285 O O . LEU A 1 307 ? -13.644 39.173 2.046 1.00 89.56 307 LEU A O 1
ATOM 2289 N N . ALA A 1 308 ? -11.484 38.847 1.524 1.00 88.06 308 ALA A N 1
ATOM 2290 C CA . ALA A 1 308 ? -10.990 38.946 2.896 1.00 88.06 308 ALA A CA 1
ATOM 2291 C C . ALA A 1 308 ? -11.172 40.372 3.449 1.00 88.06 308 ALA A C 1
ATOM 2293 O O . ALA A 1 308 ? -11.628 40.547 4.578 1.00 88.06 308 ALA A O 1
ATOM 2294 N N . ASP A 1 309 ? -10.910 41.381 2.617 1.00 89.12 309 ASP A N 1
ATOM 2295 C CA . ASP A 1 309 ? -11.138 42.783 2.970 1.00 89.12 309 ASP A CA 1
ATOM 2296 C C . ASP A 1 309 ? -12.641 43.075 3.152 1.00 89.12 309 ASP A C 1
ATOM 2298 O O . ASP A 1 309 ? -13.036 43.711 4.128 1.00 89.12 309 ASP A O 1
ATOM 2302 N N . ALA A 1 310 ? -13.495 42.544 2.267 1.00 87.94 310 ALA A N 1
ATOM 2303 C CA . ALA A 1 310 ? -14.945 42.756 2.305 1.00 87.94 310 ALA A CA 1
ATOM 2304 C C . ALA A 1 310 ? -15.641 42.160 3.541 1.00 87.94 310 ALA A C 1
ATOM 2306 O O . ALA A 1 310 ? -16.683 42.666 3.946 1.00 87.94 310 ALA A O 1
ATOM 2307 N N . ILE A 1 311 ? -15.084 41.106 4.146 1.00 91.19 311 ILE A N 1
ATOM 2308 C CA . ILE A 1 311 ? -15.637 40.489 5.366 1.00 91.19 311 ILE A CA 1
ATOM 2309 C C . ILE A 1 311 ? -15.048 41.065 6.664 1.00 91.19 311 ILE A C 1
ATOM 2311 O O . ILE A 1 311 ? -15.242 40.490 7.736 1.00 91.19 311 ILE A O 1
ATOM 2315 N N . GLY A 1 312 ? -14.291 42.165 6.578 1.00 87.62 312 GLY A N 1
ATOM 2316 C CA . GLY A 1 312 ? -13.635 42.780 7.735 1.00 87.62 312 GLY A CA 1
ATOM 2317 C C . GLY A 1 312 ? -12.468 41.956 8.287 1.00 87.62 312 GLY A C 1
ATOM 2318 O O . GLY A 1 312 ? -12.101 42.105 9.448 1.00 87.62 312 GLY A O 1
ATOM 2319 N N . ARG A 1 313 ? -11.878 41.063 7.477 1.00 85.19 313 ARG A N 1
ATOM 2320 C CA . ARG A 1 313 ? -10.726 40.223 7.852 1.00 85.19 313 ARG A CA 1
ATOM 2321 C C . ARG A 1 313 ? -9.564 40.436 6.876 1.00 85.19 313 ARG A C 1
ATOM 2323 O O . ARG A 1 313 ? -9.143 39.473 6.217 1.00 85.19 313 ARG A O 1
ATOM 2330 N N . PRO A 1 314 ? -9.044 41.674 6.757 1.00 80.19 314 PRO A N 1
ATOM 2331 C CA . PRO A 1 314 ? -7.930 41.956 5.864 1.00 80.19 314 PRO A CA 1
ATOM 2332 C C . PRO A 1 314 ? -6.755 41.031 6.201 1.00 80.19 314 PRO A C 1
ATOM 2334 O O . PRO A 1 314 ? -6.551 40.648 7.351 1.00 80.19 314 PRO A O 1
ATOM 2337 N N . CYS A 1 315 ? -6.015 40.603 5.180 1.00 75.81 315 CYS A N 1
ATOM 2338 C CA . CYS A 1 315 ? -4.899 39.648 5.276 1.00 75.81 315 CYS A CA 1
ATOM 2339 C C . CYS A 1 315 ? -5.264 38.174 5.566 1.00 75.81 315 CYS A C 1
ATOM 2341 O O . CYS A 1 315 ? -4.449 37.297 5.264 1.00 75.81 315 CYS A O 1
ATOM 2343 N N . ASN A 1 316 ? -6.482 37.834 6.012 1.00 83.12 316 ASN A N 1
ATOM 2344 C CA . ASN A 1 316 ? -6.856 36.440 6.297 1.00 83.12 316 ASN A CA 1
ATOM 2345 C C . ASN A 1 316 ? -7.415 35.690 5.067 1.00 83.12 316 ASN A C 1
ATOM 2347 O O . ASN A 1 316 ? -8.564 35.245 5.010 1.00 83.12 316 ASN A O 1
ATOM 2351 N N . LYS A 1 317 ? -6.558 35.498 4.056 1.00 84.88 317 LYS A N 1
ATOM 2352 C CA . LYS A 1 317 ? -6.900 34.745 2.830 1.00 84.88 317 LYS A CA 1
ATOM 2353 C C . LYS A 1 317 ? -7.189 33.264 3.107 1.00 84.88 317 LYS A C 1
ATOM 2355 O O . LYS A 1 317 ? -7.838 32.604 2.295 1.00 84.88 317 LYS A O 1
ATOM 2360 N N . ALA A 1 318 ? -6.669 32.721 4.208 1.00 81.94 318 ALA A N 1
ATOM 2361 C CA . ALA A 1 318 ? -6.878 31.331 4.601 1.00 81.94 318 ALA A CA 1
ATOM 2362 C C . ALA A 1 318 ? -8.339 31.081 5.001 1.00 81.94 318 ALA A C 1
ATOM 2364 O O . ALA A 1 318 ? -8.945 30.129 4.507 1.00 81.94 318 ALA A O 1
ATOM 2365 N N . TYR A 1 319 ? -8.931 31.990 5.783 1.00 85.75 319 TYR A N 1
ATOM 2366 C CA . TYR A 1 319 ? -10.333 31.920 6.194 1.00 85.75 319 TYR A CA 1
ATOM 2367 C C . TYR A 1 319 ? -11.282 31.829 4.991 1.00 85.75 319 TYR A C 1
ATOM 2369 O O . TYR A 1 319 ? -12.072 30.890 4.897 1.00 85.75 319 TYR A O 1
ATOM 2377 N N . VAL A 1 320 ? -11.130 32.721 4.003 1.00 87.00 320 VAL A N 1
ATOM 2378 C CA . VAL A 1 320 ? -11.960 32.731 2.782 1.00 87.00 320 VAL A CA 1
ATOM 2379 C C . VAL A 1 320 ? -11.869 31.407 2.013 1.00 87.00 320 VAL A C 1
ATOM 2381 O O . VAL A 1 320 ? -12.886 30.876 1.565 1.00 87.00 320 VAL A O 1
ATOM 2384 N N . ARG A 1 321 ? -10.665 30.834 1.870 1.00 85.44 321 ARG A N 1
ATOM 2385 C CA . ARG A 1 321 ? -10.471 29.546 1.175 1.00 85.44 321 ARG A CA 1
ATOM 2386 C C . ARG A 1 321 ? -11.071 28.375 1.949 1.00 85.44 321 ARG A C 1
ATOM 2388 O O . ARG A 1 321 ? -11.676 27.495 1.340 1.00 85.44 321 ARG A O 1
ATOM 2395 N N . ASN A 1 322 ? -10.916 28.357 3.271 1.00 83.12 322 ASN A N 1
ATOM 2396 C CA . ASN A 1 322 ? -11.470 27.300 4.111 1.00 83.12 322 ASN A CA 1
ATOM 2397 C C . ASN A 1 322 ? -13.003 27.341 4.109 1.00 83.12 322 ASN A C 1
ATOM 2399 O O . ASN A 1 322 ? -13.623 26.304 3.880 1.00 83.12 322 ASN A O 1
ATOM 2403 N N . ARG A 1 323 ? -13.622 28.523 4.239 1.00 90.25 323 ARG A N 1
ATOM 2404 C CA . ARG A 1 323 ? -15.084 28.676 4.126 1.00 90.25 323 ARG A CA 1
ATOM 2405 C C . ARG A 1 323 ? -15.606 28.280 2.744 1.00 90.25 323 ARG A C 1
ATOM 2407 O O . ARG A 1 323 ? -16.557 27.507 2.656 1.00 90.25 323 ARG A O 1
ATOM 2414 N N . ALA A 1 324 ? -14.942 28.700 1.663 1.00 84.56 324 ALA A N 1
ATOM 2415 C CA . ALA A 1 324 ? -15.308 28.291 0.301 1.00 84.56 324 ALA A CA 1
ATOM 2416 C C . ALA A 1 324 ? -15.247 26.764 0.098 1.00 84.56 324 ALA A C 1
ATOM 2418 O O . ALA A 1 324 ? -16.091 26.204 -0.609 1.00 84.56 324 ALA A O 1
ATOM 2419 N N . ARG A 1 325 ? -14.300 26.078 0.757 1.00 83.25 325 ARG A N 1
ATOM 2420 C CA . ARG A 1 325 ? -14.193 24.611 0.753 1.00 83.25 325 ARG A CA 1
ATOM 2421 C C . ARG A 1 325 ? -15.305 23.952 1.566 1.00 83.25 325 ARG A C 1
ATOM 2423 O O . ARG A 1 325 ? -15.912 23.001 1.084 1.00 83.25 325 ARG A O 1
ATOM 2430 N N . VAL A 1 326 ? -15.598 24.463 2.764 1.00 86.44 326 VAL A N 1
ATOM 2431 C CA . VAL A 1 326 ? -16.692 23.971 3.625 1.00 86.44 326 VAL A CA 1
ATOM 2432 C C . VAL A 1 326 ? -18.039 24.086 2.910 1.00 86.44 326 VAL A C 1
ATOM 2434 O O . VAL A 1 326 ? -18.820 23.139 2.907 1.00 86.44 326 VAL A O 1
ATOM 2437 N N . MET A 1 327 ? -18.273 25.200 2.213 1.00 85.88 327 MET A N 1
ATOM 2438 C CA . MET A 1 327 ? -19.473 25.411 1.402 1.00 85.88 327 MET A CA 1
ATOM 2439 C C . MET A 1 327 ? -19.473 24.639 0.071 1.00 85.88 327 MET A C 1
ATOM 2441 O O . MET A 1 327 ? -20.454 24.721 -0.668 1.00 85.88 327 MET A O 1
ATOM 2445 N N . LYS A 1 328 ? -18.395 23.906 -0.253 1.00 84.69 328 LYS A N 1
ATOM 2446 C CA . LYS A 1 328 ? -18.187 23.193 -1.528 1.00 84.69 328 LYS A CA 1
ATOM 2447 C C . LYS A 1 328 ? -18.304 24.091 -2.769 1.00 84.69 328 LYS A C 1
ATOM 2449 O O . LYS A 1 328 ? -18.692 23.635 -3.837 1.00 84.69 328 LYS A O 1
ATOM 2454 N N . ILE A 1 329 ? -17.971 25.373 -2.629 1.00 78.81 329 ILE A N 1
ATOM 2455 C CA . ILE A 1 329 ? -17.995 26.356 -3.723 1.00 78.81 329 ILE A CA 1
ATOM 2456 C C . ILE A 1 329 ? -16.665 26.314 -4.481 1.00 78.81 329 ILE A C 1
ATOM 2458 O O . ILE A 1 329 ? -16.634 26.373 -5.708 1.00 78.81 329 ILE A O 1
ATOM 2462 N N . SER A 1 330 ? -15.554 26.150 -3.758 1.00 69.31 330 SER A N 1
ATOM 2463 C CA . SER A 1 330 ? -14.245 25.892 -4.357 1.00 69.31 330 SER A CA 1
ATOM 2464 C C . SER A 1 330 ? -14.067 24.388 -4.580 1.00 69.31 330 SER A C 1
ATOM 2466 O O . SER A 1 330 ? -13.383 23.719 -3.802 1.00 69.31 330 SER A O 1
ATOM 2468 N N . ASP A 1 331 ? -14.719 23.843 -5.605 1.00 67.31 331 ASP A N 1
ATOM 2469 C CA . ASP A 1 331 ? -14.466 22.466 -6.027 1.00 67.31 331 ASP A CA 1
ATOM 2470 C C . ASP A 1 331 ? -13.106 22.399 -6.754 1.00 67.31 331 ASP A C 1
ATOM 2472 O O . ASP A 1 331 ? -12.908 23.111 -7.750 1.00 67.31 331 ASP A O 1
ATOM 2476 N N . PRO A 1 332 ? -12.144 21.583 -6.280 1.00 59.31 332 PRO A N 1
ATOM 2477 C CA . PRO A 1 332 ? -10.878 21.365 -6.970 1.00 59.31 332 PRO A CA 1
ATOM 2478 C C . PRO A 1 332 ? -11.043 20.932 -8.432 1.00 59.31 332 PRO A C 1
ATOM 2480 O O . PRO A 1 332 ? -10.163 21.229 -9.241 1.00 59.31 332 PRO A O 1
ATOM 2483 N N . GLU A 1 333 ? -12.136 20.254 -8.793 1.00 56.50 333 GLU A N 1
ATOM 2484 C CA . GLU A 1 333 ? -12.414 19.864 -10.181 1.00 56.50 333 GLU A CA 1
ATOM 2485 C C . GLU A 1 333 ? -12.812 21.061 -11.047 1.00 56.50 333 GLU A C 1
ATOM 2487 O O . GLU A 1 333 ? -12.274 21.223 -12.143 1.00 56.50 333 GLU A O 1
ATOM 2492 N N . ASN A 1 334 ? -13.641 21.972 -10.529 1.00 58.62 334 ASN A N 1
ATOM 2493 C CA . ASN A 1 334 ? -14.003 23.203 -11.238 1.00 58.62 334 ASN A CA 1
ATOM 2494 C C . ASN A 1 334 ? -12.793 24.126 -11.426 1.00 58.62 334 ASN A C 1
ATOM 2496 O O . ASN A 1 334 ? -12.631 24.722 -12.490 1.00 58.62 334 ASN A O 1
ATOM 2500 N N . GLN A 1 335 ? -11.894 24.197 -10.439 1.00 61.62 335 GLN A N 1
ATOM 2501 C CA . GLN A 1 335 ? -10.646 24.958 -10.565 1.00 61.62 335 GLN A CA 1
ATOM 2502 C C . GLN A 1 335 ? -9.688 24.342 -11.596 1.00 61.62 335 GLN A C 1
ATOM 2504 O O . GLN A 1 335 ? -9.084 25.076 -12.379 1.00 61.62 335 GLN A O 1
ATOM 2509 N N . ARG A 1 336 ? -9.578 23.006 -11.655 1.00 62.66 336 ARG A N 1
ATOM 2510 C CA . ARG A 1 336 ? -8.802 22.312 -12.701 1.00 62.66 336 ARG A CA 1
ATOM 2511 C C . ARG A 1 336 ? -9.412 22.507 -14.085 1.00 62.66 336 ARG A C 1
ATOM 2513 O O . ARG A 1 336 ? -8.672 22.750 -15.034 1.00 62.66 336 ARG A O 1
ATOM 2520 N N . SER A 1 337 ? -10.738 22.445 -14.194 1.00 60.12 337 SER A N 1
ATOM 2521 C CA . SER A 1 337 ? -11.459 22.672 -15.448 1.00 60.12 337 SER A CA 1
ATOM 2522 C C . SER A 1 337 ? -11.268 24.106 -15.950 1.00 60.12 337 SER A C 1
ATOM 2524 O O . SER A 1 337 ? -10.924 24.311 -17.111 1.00 60.12 337 SER A O 1
ATOM 2526 N N . ALA A 1 338 ? -11.380 25.106 -15.070 1.00 60.06 338 ALA A N 1
ATOM 2527 C CA . ALA A 1 338 ? -11.136 26.507 -15.415 1.00 60.06 338 ALA A CA 1
ATOM 2528 C C . ALA A 1 338 ? -9.673 26.765 -15.821 1.00 60.06 338 ALA A C 1
ATOM 2530 O O . ALA A 1 338 ? -9.417 27.439 -16.819 1.00 60.06 338 ALA A O 1
ATOM 2531 N N . ALA A 1 339 ? -8.704 26.184 -15.103 1.00 59.31 339 ALA A N 1
ATOM 2532 C CA . ALA A 1 339 ? -7.288 26.282 -15.460 1.00 59.31 339 ALA A CA 1
ATOM 2533 C C . ALA A 1 339 ? -6.983 25.611 -16.814 1.00 59.31 339 ALA A C 1
ATOM 2535 O O . ALA A 1 339 ? -6.236 26.161 -17.623 1.00 59.31 339 ALA A O 1
ATOM 2536 N N . SER A 1 340 ? -7.598 24.456 -17.089 1.00 64.19 340 SER A N 1
ATOM 2537 C CA . SER A 1 340 ? -7.490 23.755 -18.373 1.00 64.19 340 SER A CA 1
ATOM 2538 C C . SER A 1 340 ? -8.108 24.561 -19.522 1.00 64.19 340 SER A C 1
ATOM 2540 O O . SER A 1 340 ? -7.485 24.707 -20.578 1.00 64.19 340 SER A O 1
ATOM 2542 N N . ALA A 1 341 ? -9.283 25.157 -19.308 1.00 64.31 341 ALA A N 1
ATOM 2543 C CA . ALA A 1 341 ? -9.941 26.020 -20.285 1.00 64.31 341 ALA A CA 1
ATOM 2544 C C . ALA A 1 341 ? -9.104 27.272 -20.597 1.00 64.31 341 ALA A C 1
ATOM 2546 O O . ALA A 1 341 ? -8.915 27.617 -21.763 1.00 64.31 341 ALA A O 1
ATOM 2547 N N . PHE A 1 342 ? -8.526 27.908 -19.574 1.00 60.50 342 PHE A N 1
ATOM 2548 C CA . PHE A 1 342 ? -7.646 29.064 -19.746 1.00 60.50 342 PHE A CA 1
ATOM 2549 C C . PHE A 1 342 ? -6.353 28.712 -20.497 1.00 60.50 342 PHE A C 1
ATOM 2551 O O . PHE A 1 342 ? -5.961 29.420 -21.425 1.00 60.50 342 PHE A O 1
ATOM 2558 N N . ALA A 1 343 ? -5.716 27.584 -20.162 1.00 65.69 343 ALA A N 1
ATOM 2559 C CA . ALA A 1 343 ? -4.546 27.089 -20.889 1.00 65.69 343 ALA A CA 1
ATOM 2560 C C . ALA A 1 343 ? -4.873 26.788 -22.364 1.00 65.69 343 ALA A C 1
ATOM 2562 O O . ALA A 1 343 ? -4.089 27.108 -23.258 1.00 65.69 343 ALA A O 1
ATOM 2563 N N . THR A 1 344 ? -6.059 26.234 -22.629 1.00 76.75 344 THR A N 1
ATOM 2564 C CA . THR A 1 344 ? -6.555 25.980 -23.989 1.00 76.75 344 THR A CA 1
ATOM 2565 C C . THR A 1 344 ? -6.760 27.285 -24.761 1.00 76.75 344 THR A C 1
ATOM 2567 O O . THR A 1 344 ? -6.315 27.393 -25.903 1.00 76.75 344 THR A O 1
ATOM 2570 N N . ALA A 1 345 ? -7.354 28.304 -24.134 1.00 68.12 345 ALA A N 1
ATOM 2571 C CA . ALA A 1 345 ? -7.555 29.620 -24.740 1.00 68.12 345 ALA A CA 1
ATOM 2572 C C . ALA A 1 345 ? -6.229 30.342 -25.050 1.00 68.12 345 ALA A C 1
ATOM 2574 O O . ALA A 1 345 ? -6.088 30.918 -26.127 1.00 68.12 345 ALA A O 1
ATOM 2575 N N . LEU A 1 346 ? -5.233 30.261 -24.159 1.00 65.56 346 LEU A N 1
ATOM 2576 C CA . LEU A 1 346 ? -3.891 30.814 -24.393 1.00 65.56 346 LEU A CA 1
ATOM 2577 C C . LEU A 1 346 ? -3.149 30.117 -25.540 1.00 65.56 346 LEU A C 1
ATOM 2579 O O . LEU A 1 346 ? -2.436 30.761 -26.307 1.00 65.56 346 LEU A O 1
ATOM 2583 N N . ASN A 1 347 ? -3.308 28.801 -25.674 1.00 75.38 347 ASN A N 1
ATOM 2584 C CA . ASN A 1 347 ? -2.717 28.064 -26.790 1.00 75.38 347 ASN A CA 1
ATOM 2585 C C . ASN A 1 347 ? -3.411 28.401 -28.116 1.00 75.38 347 ASN A C 1
ATOM 2587 O O . ASN A 1 347 ? -2.741 28.546 -29.138 1.00 75.38 347 ASN A O 1
ATOM 2591 N N . ALA A 1 348 ? -4.735 28.576 -28.101 1.00 74.75 348 ALA A N 1
ATOM 2592 C CA . ALA A 1 348 ? -5.491 29.013 -29.269 1.00 74.75 348 ALA A CA 1
ATOM 2593 C C . ALA A 1 348 ? -5.106 30.437 -29.708 1.00 74.75 348 ALA A C 1
ATOM 2595 O O . ALA A 1 348 ? -4.933 30.671 -30.901 1.00 74.75 348 ALA A O 1
ATOM 2596 N N . SER A 1 349 ? -4.907 31.368 -28.766 1.00 70.38 349 SER A N 1
ATOM 2597 C CA . SER A 1 349 ? -4.492 32.738 -29.087 1.00 70.38 349 SER A CA 1
ATOM 2598 C C . SER A 1 349 ? -3.053 32.821 -29.597 1.00 70.38 349 SER A C 1
ATOM 2600 O O . SER A 1 349 ? -2.802 33.555 -30.547 1.00 70.38 349 SER A O 1
ATOM 2602 N N . ARG A 1 350 ? -2.121 32.022 -29.053 1.00 71.25 350 ARG A N 1
ATOM 2603 C CA . ARG A 1 350 ? -0.759 31.893 -29.610 1.00 71.25 350 ARG A CA 1
ATOM 2604 C C . ARG A 1 350 ? -0.783 31.379 -31.045 1.00 71.25 350 ARG A C 1
ATOM 2606 O O . ARG A 1 350 ? -0.168 31.976 -31.915 1.00 71.25 350 ARG A O 1
ATOM 2613 N N . LYS A 1 351 ? -1.570 30.333 -31.311 1.00 76.00 351 LYS A N 1
ATOM 2614 C CA . LYS A 1 351 ? -1.706 29.756 -32.655 1.00 76.00 351 LYS A CA 1
ATOM 2615 C C . LYS A 1 351 ? -2.354 30.717 -33.662 1.00 76.00 351 LYS A C 1
ATOM 2617 O O . LYS A 1 351 ? -2.102 30.596 -34.853 1.00 76.00 351 LYS A O 1
ATOM 2622 N N . ALA A 1 352 ? -3.179 31.651 -33.190 1.00 72.38 352 ALA A N 1
ATOM 2623 C CA . ALA A 1 352 ? -3.779 32.701 -34.011 1.00 72.38 352 ALA A CA 1
ATOM 2624 C C . ALA A 1 352 ? -2.865 33.925 -34.219 1.00 72.38 352 ALA A C 1
ATOM 2626 O O . ALA A 1 352 ? -3.127 34.706 -35.124 1.00 72.38 352 ALA A O 1
ATOM 2627 N N . GLY A 1 353 ? -1.829 34.108 -33.390 1.00 64.69 353 GLY A N 1
ATOM 2628 C CA . GLY A 1 353 ? -0.837 35.183 -33.530 1.00 64.69 353 GLY A CA 1
ATOM 2629 C C . GLY A 1 353 ? 0.360 34.835 -34.424 1.00 64.69 353 GLY A C 1
ATOM 2630 O O . GLY A 1 353 ? 1.081 35.741 -34.824 1.00 64.69 353 GLY A O 1
ATOM 2631 N N . ASP A 1 354 ? 0.547 33.551 -34.745 1.00 51.78 354 ASP A N 1
ATOM 2632 C CA . ASP A 1 354 ? 1.580 33.035 -35.660 1.00 51.78 354 ASP A CA 1
ATOM 2633 C C . ASP A 1 354 ? 1.060 32.831 -37.110 1.00 51.78 354 ASP A C 1
ATOM 2635 O O . ASP A 1 354 ? 1.695 32.135 -37.906 1.00 51.78 354 ASP A O 1
ATOM 2639 N N . ALA A 1 355 ? -0.098 33.412 -37.456 1.00 45.12 355 ALA A N 1
ATOM 2640 C CA . ALA A 1 355 ? -0.707 33.402 -38.796 1.00 45.12 355 ALA A CA 1
ATOM 2641 C C . ALA A 1 355 ? -0.806 34.823 -39.369 1.00 45.12 355 ALA A C 1
ATOM 2643 O O . ALA A 1 355 ? -0.591 34.975 -40.592 1.00 45.12 355 ALA A O 1
#

Secondary structure (DSSP, 8-state):
--HHHHHHHHHHHHHHH--SHHHHHHHHHHHHHHHHHHHHHT-HHHHHHHHHHHHHHHHHHHHHHHHH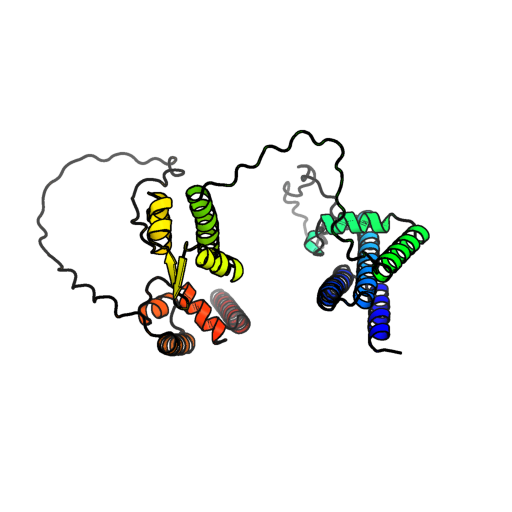HHTT-B----PPPTTT-S-S------SS------PPBPTTTTT--HHHHHHHHHHHHS-HHHHHHHHHHHHHHHHH-------S---------S-----PPPPHHHHHHHHHHHHHHHHHTT----HHHHHHHHHTTSEEEETTEEEE-HHHHHHHTHHHHHHHHHHHT-----S-----S---S-------------------PPPPPP---PPPHHHHHHHHHHHHHSSSPPPHHHHHHHTT-TT-HHHHHHHHHHTT-S-HHHHHHHHHHHHHHHHHHHHHH--

Sequence (355 aa):
MSTELALFDHAKEALAAAVRFDEVQSIRSAAEQAKAYARIARDRKMMADAQEIIARAERKLGIMLRQAKGDGLLSQGGRPSAERSNVSEPETGADEEPVFDNTPFTLSDIGVDKKLSSRAQRSAEMADDEFEAAVTAKREQTLSADAAVVSPPKVHRAPAAPKAPVVKSLGEEEWHRFAFSVIALSMASDRVSSEAILLMAESRGIVELDGDTIDFTPEAMKAMGPLGEIALRAIEGDFENTPEGSGTAREASGGQPLPSNGDIGDLQHGTQSAPRPHPSEPLSTEEADVIIRAGYMADPPASVSSLADAIGRPCNKAYVRNRARVMKISDPENQRSAASAFATALNASRKAGDA